Protein AF-A0A7S1EQD8-F1 (afdb_monomer)

Nearest PDB structures (foldseek):
  3hzj-assembly1_A  TM=8.493E-01  e=3.687E-03  Homo sapiens
  4nc6-assembly1_A  TM=6.927E-01  e=1.460E-03  Homo sapiens
  4p17-assembly2_B  TM=6.026E-01  e=6.230E-02  Chlamydomonas reinhardtii
  4p17-assembly1_A  TM=5.600E-01  e=1.498E-01  Chlamydomonas reinhardtii

Solvent-accessible surface area (backbone atoms only — not comparable to full-atom values): 10638 Å² total; per-residue (Å²): 134,82,79,83,79,51,71,69,60,34,54,51,51,43,50,56,52,50,56,47,50,53,52,40,73,78,42,54,82,71,53,34,51,54,46,49,51,51,51,52,50,43,43,76,75,70,49,74,40,90,64,28,71,52,53,61,91,70,96,49,96,68,53,89,77,54,59,94,82,40,75,73,50,58,24,6,55,51,30,51,51,48,36,57,76,72,66,59,70,95,69,71,65,68,57,52,59,54,34,44,71,64,46,78,33,76,42,36,68,60,46,47,64,38,38,43,82,54,64,75,86,40,66,71,54,54,77,64,40,51,54,65,57,53,43,42,40,55,22,23,52,22,46,78,69,69,46,47,83,71,65,62,60,93,64,50,49,70,65,39,47,63,35,34,61,25,25,42,67,68,56,17,36,54,48,39,51,48,38,38,73,74,75,56,119

Radius of gyration: 17.65 Å; Cα contacts (8 Å, |Δi|>4): 187; chains: 1; bounding box: 44×40×40 Å

Structure (mmCIF, N/CA/C/O backbone):
data_AF-A0A7S1EQD8-F1
#
_entry.id   AF-A0A7S1EQD8-F1
#
loop_
_atom_site.group_PDB
_atom_site.id
_atom_site.type_symbol
_atom_site.label_at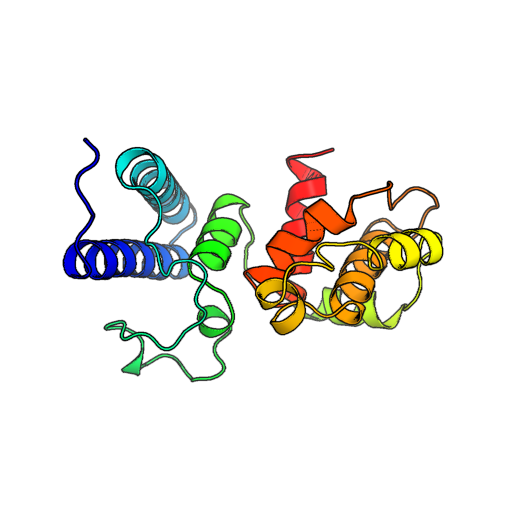om_id
_atom_site.label_alt_id
_atom_site.label_comp_id
_atom_site.label_asym_id
_atom_site.label_entity_id
_atom_site.label_seq_id
_atom_site.pdbx_PDB_ins_code
_atom_site.Cartn_x
_atom_site.Cartn_y
_atom_site.Cartn_z
_atom_site.occupancy
_atom_site.B_iso_or_equiv
_atom_site.auth_seq_id
_atom_site.auth_comp_id
_atom_site.auth_asym_id
_atom_site.auth_atom_id
_atom_site.pdbx_PDB_model_num
ATOM 1 N N . MET A 1 1 ? -14.676 -22.159 21.308 1.00 38.94 1 MET A N 1
ATOM 2 C CA . MET A 1 1 ? -15.947 -21.733 20.692 1.00 38.94 1 MET A CA 1
ATOM 3 C C . MET A 1 1 ? -15.847 -20.233 20.520 1.00 38.94 1 MET A C 1
ATOM 5 O O . MET A 1 1 ? -16.062 -19.511 21.482 1.00 38.94 1 MET A O 1
ATOM 9 N N . GLU A 1 2 ? -15.381 -19.779 19.358 1.00 47.69 2 GLU A N 1
ATOM 10 C CA . GLU A 1 2 ? -15.372 -18.346 19.054 1.00 47.69 2 GLU A CA 1
ATOM 11 C C . GLU A 1 2 ? -16.820 -17.884 18.883 1.00 47.69 2 GLU A C 1
ATOM 13 O O . GLU A 1 2 ? -17.616 -18.560 18.227 1.00 47.69 2 GLU A O 1
ATOM 18 N N . ALA A 1 3 ? -17.181 -16.773 19.522 1.00 57.81 3 ALA A N 1
ATOM 19 C CA . ALA A 1 3 ? -18.491 -16.175 19.327 1.00 57.81 3 ALA A CA 1
ATOM 20 C C . ALA A 1 3 ? -18.553 -15.601 17.907 1.00 57.81 3 ALA A C 1
ATOM 22 O O . ALA A 1 3 ? -17.707 -14.787 17.531 1.00 57.81 3 ALA A O 1
ATOM 23 N N . VAL A 1 4 ? -19.545 -16.024 17.121 1.00 70.19 4 VAL A N 1
ATOM 24 C CA . VAL A 1 4 ? -19.791 -15.442 15.798 1.00 70.19 4 VAL A CA 1
ATOM 25 C C . VAL A 1 4 ? -20.179 -13.979 16.002 1.00 70.19 4 VAL A C 1
ATOM 27 O O . VAL A 1 4 ? -21.185 -13.678 16.641 1.00 70.19 4 VAL A O 1
ATOM 30 N N . ARG A 1 5 ? -19.333 -13.082 15.496 1.00 75.12 5 ARG A N 1
ATOM 31 C CA . ARG A 1 5 ? -19.489 -11.626 15.570 1.00 75.12 5 ARG A CA 1
ATOM 32 C C . ARG A 1 5 ? -20.773 -11.210 14.848 1.00 75.12 5 ARG A C 1
ATOM 34 O O . ARG A 1 5 ? -20.999 -11.681 13.736 1.00 75.12 5 ARG A O 1
ATOM 41 N N . SER A 1 6 ? -21.605 -10.360 15.453 1.00 84.12 6 SER A N 1
ATOM 42 C CA . SER A 1 6 ? -22.830 -9.904 14.786 1.00 84.12 6 SER A CA 1
ATOM 43 C C . SER A 1 6 ? -22.530 -8.817 13.749 1.00 84.12 6 SER A C 1
ATOM 45 O O . SER A 1 6 ? -21.575 -8.051 13.904 1.00 84.12 6 SER A O 1
ATOM 47 N N . ASP A 1 7 ? -23.377 -8.695 12.723 1.00 80.25 7 ASP A N 1
ATOM 48 C CA . ASP A 1 7 ? -23.269 -7.617 11.727 1.00 80.25 7 ASP A CA 1
ATOM 49 C C . ASP A 1 7 ? -23.315 -6.225 12.386 1.00 80.25 7 ASP A C 1
ATOM 51 O O . ASP A 1 7 ? -22.619 -5.304 11.961 1.00 80.25 7 ASP A O 1
ATOM 55 N N . SER A 1 8 ? -24.078 -6.086 13.478 1.00 82.94 8 SER A N 1
ATOM 56 C CA . SER A 1 8 ? -24.162 -4.854 14.272 1.00 82.94 8 SER A CA 1
ATOM 57 C C . SER A 1 8 ? -22.823 -4.498 14.934 1.00 82.94 8 SER A C 1
ATOM 59 O O . SER A 1 8 ? -22.416 -3.337 14.909 1.00 82.94 8 SER A O 1
ATOM 61 N N . ASP A 1 9 ? -22.101 -5.485 15.479 1.00 87.50 9 ASP A N 1
ATOM 62 C CA . ASP A 1 9 ? -20.768 -5.281 16.070 1.00 87.50 9 ASP A CA 1
ATOM 63 C C . ASP A 1 9 ? -19.706 -4.939 15.010 1.00 87.50 9 ASP A C 1
ATOM 65 O O . ASP A 1 9 ? -18.700 -4.280 15.303 1.00 87.50 9 ASP A O 1
ATOM 69 N N .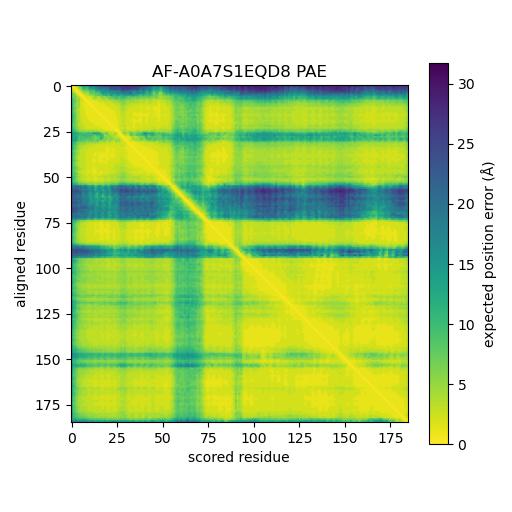 ASP A 1 10 ? -19.901 -5.409 13.774 1.00 87.19 10 ASP A N 1
ATOM 70 C CA . ASP A 1 10 ? -19.009 -5.137 12.647 1.00 87.19 10 ASP A CA 1
ATOM 71 C C . ASP A 1 10 ? -19.200 -3.735 12.073 1.00 87.19 10 ASP A C 1
ATOM 73 O O . ASP A 1 10 ? -18.218 -3.012 11.886 1.00 87.19 10 ASP A O 1
ATOM 77 N N . ILE A 1 11 ? -20.455 -3.313 11.906 1.00 85.81 11 ILE A N 1
ATOM 78 C CA . ILE A 1 11 ? -20.822 -1.935 11.558 1.00 85.81 11 ILE A CA 1
ATOM 79 C C . ILE A 1 11 ? -20.298 -0.962 12.622 1.00 85.81 11 ILE A C 1
ATOM 81 O O . ILE A 1 11 ? -19.641 0.021 12.274 1.00 85.81 11 ILE A O 1
ATOM 85 N N . GLN A 1 12 ? -20.498 -1.261 13.911 1.00 89.56 12 GLN A N 1
ATOM 86 C CA . GLN A 1 12 ? -20.027 -0.401 14.998 1.00 89.56 12 GLN A CA 1
ATOM 87 C C . GLN A 1 12 ? -18.493 -0.300 15.040 1.00 89.56 12 GLN A C 1
ATOM 89 O O . GLN A 1 12 ? -17.958 0.805 15.112 1.00 89.56 12 GLN A O 1
ATOM 94 N N . LEU A 1 13 ? -17.763 -1.423 14.918 1.00 92.69 13 LEU A N 1
ATOM 95 C CA . LEU A 1 13 ? -16.294 -1.385 14.849 1.00 92.69 13 LEU A CA 1
ATOM 96 C C . LEU A 1 13 ? -15.810 -0.570 13.638 1.00 92.69 13 LEU A C 1
ATOM 98 O O . LEU A 1 13 ? -14.815 0.150 13.734 1.00 92.69 13 LEU A O 1
ATOM 102 N N . ARG A 1 14 ? -16.488 -0.686 12.491 1.00 90.69 14 ARG A N 1
ATOM 103 C CA . ARG A 1 14 ? -16.149 0.084 11.292 1.00 90.69 14 ARG A CA 1
ATOM 104 C C . ARG A 1 14 ? -16.294 1.587 11.529 1.00 90.69 14 ARG A C 1
ATOM 106 O O . ARG A 1 14 ? -15.375 2.324 11.177 1.00 90.69 14 ARG A O 1
ATOM 113 N N . LEU A 1 15 ? -17.391 2.018 12.153 1.00 88.19 15 LEU A N 1
ATOM 114 C CA . LEU A 1 15 ? -17.629 3.423 12.491 1.00 88.19 15 LEU A CA 1
ATOM 115 C C . LEU A 1 15 ? -16.563 3.962 13.461 1.00 88.19 15 LEU A C 1
ATOM 117 O O . LEU A 1 15 ? -16.037 5.049 13.244 1.00 88.19 15 LEU A O 1
ATOM 121 N N . GLU A 1 16 ? -16.164 3.182 14.470 1.00 92.62 16 GLU A N 1
ATOM 122 C CA . GLU A 1 16 ? -15.069 3.556 15.381 1.00 92.62 16 GLU A CA 1
ATOM 123 C C . GLU A 1 16 ? -13.743 3.807 14.640 1.00 92.62 16 GLU A C 1
ATOM 125 O O . GLU A 1 16 ? -13.061 4.798 14.911 1.00 92.62 16 GLU A O 1
ATOM 130 N N . TYR A 1 17 ? -13.383 2.953 13.673 1.00 93.06 17 TYR A N 1
ATOM 131 C CA . TYR A 1 17 ? -12.201 3.190 12.840 1.00 93.06 17 TYR A CA 1
ATOM 132 C C . TYR A 1 17 ? -12.345 4.427 11.950 1.00 93.06 17 TYR A C 1
ATOM 134 O O . TYR A 1 17 ? -11.382 5.180 11.832 1.00 93.06 17 TYR A O 1
ATOM 142 N N . GLU A 1 18 ? -13.503 4.651 11.323 1.00 88.56 18 GLU A N 1
ATOM 143 C CA . GLU A 1 18 ? -13.716 5.827 10.467 1.00 88.56 18 GLU A CA 1
ATOM 144 C C . GLU A 1 18 ? -13.624 7.135 11.257 1.00 88.56 18 GLU A C 1
ATOM 146 O O . GLU A 1 18 ? -12.934 8.051 10.814 1.00 88.56 18 GLU A O 1
ATOM 151 N N . THR A 1 19 ? -14.191 7.191 12.464 1.00 88.88 19 THR A N 1
ATOM 152 C CA . THR A 1 19 ? -14.055 8.334 13.381 1.00 88.88 19 THR A CA 1
ATOM 153 C C . THR A 1 19 ? -12.592 8.587 13.766 1.00 88.88 19 THR A C 1
ATOM 155 O O . THR A 1 19 ? -12.124 9.726 13.714 1.00 88.88 19 THR A O 1
ATOM 158 N N . LEU A 1 20 ? -11.819 7.539 14.086 1.00 92.62 20 LEU A N 1
ATOM 159 C CA . LEU A 1 20 ? -10.379 7.676 14.357 1.00 92.62 20 LEU A CA 1
ATOM 160 C C . LEU A 1 20 ? -9.598 8.157 13.120 1.00 92.62 20 LEU A C 1
ATOM 162 O O . LEU A 1 20 ? -8.708 8.995 13.249 1.00 92.62 20 LEU A O 1
ATOM 166 N N . ILE A 1 21 ? -9.922 7.663 11.922 1.00 89.62 21 ILE A N 1
ATOM 167 C CA . ILE A 1 21 ? -9.279 8.083 10.665 1.00 89.62 21 ILE A CA 1
ATOM 168 C C . ILE A 1 21 ? -9.611 9.546 10.341 1.00 89.62 21 ILE A C 1
ATOM 170 O O . ILE A 1 21 ? -8.709 10.300 9.977 1.00 89.62 21 ILE A O 1
ATOM 174 N N . TYR A 1 22 ? -10.870 9.958 10.504 1.00 85.62 22 TYR A N 1
ATOM 175 C CA . TYR A 1 22 ? -11.308 11.341 10.317 1.00 85.62 22 TYR A CA 1
ATOM 176 C C . TYR A 1 22 ? -10.518 12.285 11.228 1.00 85.62 22 TYR A C 1
ATOM 178 O O . TYR A 1 22 ? -9.819 13.175 10.743 1.00 85.62 22 TYR A O 1
ATOM 186 N N . HIS A 1 23 ? -10.511 12.019 12.539 1.00 86.25 23 HIS A N 1
ATOM 187 C CA . HIS A 1 23 ? -9.746 12.830 13.482 1.00 86.25 23 HIS A CA 1
ATOM 188 C C . HIS A 1 23 ? -8.240 12.808 13.202 1.00 86.25 23 HIS A C 1
ATOM 190 O O . HIS A 1 23 ? -7.602 13.843 13.362 1.00 86.25 23 HIS A O 1
ATOM 196 N N . HIS A 1 24 ? -7.654 11.687 12.758 1.00 89.44 24 HIS A N 1
ATOM 197 C CA . HIS A 1 24 ? -6.231 11.630 12.393 1.00 89.44 24 HIS A CA 1
ATOM 198 C C . HIS A 1 24 ? -5.880 12.611 11.264 1.00 89.44 24 HIS A C 1
ATOM 200 O O . HIS A 1 24 ? -4.798 13.195 11.288 1.00 89.44 24 HIS A O 1
ATOM 206 N N . ASN A 1 25 ? -6.766 12.783 10.281 1.00 83.31 25 ASN A N 1
ATOM 207 C CA . ASN A 1 25 ? -6.507 13.629 9.115 1.00 83.31 25 ASN A CA 1
ATOM 208 C C . ASN A 1 25 ? -6.609 15.131 9.441 1.00 83.31 25 ASN A C 1
ATOM 210 O O . ASN A 1 25 ? -5.822 15.910 8.912 1.00 83.31 25 ASN A O 1
ATOM 214 N N . GLU A 1 26 ? -7.495 15.511 10.365 1.00 81.94 26 GLU A N 1
ATOM 215 C CA . GLU A 1 26 ? -7.670 16.900 10.834 1.00 81.94 26 GLU A CA 1
ATOM 216 C C . GLU A 1 26 ? -6.726 17.290 11.998 1.00 81.94 26 GLU A C 1
ATOM 218 O O . GLU A 1 26 ? -6.743 18.423 12.479 1.00 81.94 26 GLU A O 1
ATOM 223 N N . SER A 1 27 ? -5.915 16.352 12.500 1.00 82.19 27 SER A N 1
ATOM 224 C CA . SER A 1 27 ? -5.144 16.501 13.745 1.00 82.19 27 SER A CA 1
ATOM 225 C C . SER A 1 27 ? -3.794 17.206 13.610 1.00 82.19 27 SER A C 1
ATOM 227 O O . SER A 1 27 ? -3.110 17.139 12.587 1.00 82.19 27 SER A O 1
ATOM 229 N N . SER A 1 28 ? -3.321 17.770 14.729 1.00 80.38 28 SER A N 1
ATOM 230 C CA . SER A 1 28 ? -1.910 18.136 14.878 1.00 80.38 28 SER A CA 1
ATOM 231 C C . SER A 1 28 ? -1.004 16.890 14.917 1.00 80.38 28 SER A C 1
ATOM 233 O O . SER A 1 28 ? -1.448 15.771 15.182 1.00 80.38 28 SER A O 1
ATOM 235 N N . ILE A 1 29 ? 0.308 17.076 14.725 1.00 76.50 29 ILE A N 1
ATOM 236 C CA . ILE A 1 29 ? 1.299 15.979 14.760 1.00 76.50 29 ILE A CA 1
ATOM 237 C C . ILE A 1 29 ? 1.306 15.241 16.116 1.00 76.50 29 ILE A C 1
ATOM 239 O O . ILE A 1 29 ? 1.580 14.038 16.162 1.00 76.50 29 ILE A O 1
ATOM 243 N N . SER A 1 30 ? 1.012 15.937 17.219 1.00 77.06 30 SER A N 1
ATOM 244 C CA . SER A 1 30 ? 0.940 15.323 18.552 1.00 77.06 30 SER A CA 1
ATOM 245 C C . SER A 1 30 ? -0.264 14.382 18.647 1.00 77.06 30 SER A C 1
ATOM 247 O O . SER A 1 30 ? -0.123 13.202 18.977 1.00 77.06 30 SER A O 1
ATOM 249 N N . ASP A 1 31 ? -1.436 14.878 18.256 1.00 83.88 31 ASP A N 1
ATOM 250 C CA . ASP A 1 31 ? -2.707 14.160 18.370 1.00 83.88 31 ASP A CA 1
ATOM 251 C C . ASP A 1 31 ? -2.760 12.968 17.400 1.00 83.88 31 ASP A C 1
ATOM 253 O O . ASP A 1 31 ? -3.175 11.869 17.774 1.00 83.88 31 ASP A O 1
ATOM 257 N N . ALA A 1 32 ? -2.188 13.118 16.200 1.00 87.50 32 ALA A N 1
ATOM 258 C CA . ALA A 1 32 ? -2.037 12.044 15.217 1.00 87.50 32 ALA A CA 1
ATOM 259 C C . ALA A 1 32 ? -1.181 10.855 15.714 1.00 87.50 32 ALA A C 1
ATOM 261 O O . ALA A 1 32 ? -1.349 9.727 15.237 1.00 87.50 32 ALA A O 1
ATOM 262 N N . ASN A 1 33 ? -0.268 11.059 16.677 1.00 90.88 33 ASN A N 1
ATOM 263 C CA . ASN A 1 33 ? 0.434 9.947 17.330 1.00 90.88 33 ASN A CA 1
ATOM 264 C C . ASN A 1 33 ? -0.453 9.244 18.365 1.00 90.88 33 ASN A C 1
ATOM 266 O O . ASN A 1 33 ? -0.467 8.017 18.388 1.00 90.88 33 ASN A O 1
ATOM 270 N N . SER A 1 34 ? -1.232 9.985 19.157 1.00 93.12 34 SER A N 1
ATOM 271 C CA . SER A 1 34 ? -2.194 9.400 20.105 1.00 93.12 34 SER A CA 1
ATOM 272 C C . SER A 1 34 ? -3.233 8.532 19.380 1.00 93.12 34 SER A C 1
ATOM 274 O O . SER A 1 34 ? -3.385 7.347 19.672 1.00 93.12 34 SER A O 1
ATOM 276 N N . ILE A 1 35 ? -3.853 9.075 18.325 1.00 93.75 35 ILE A N 1
ATOM 277 C CA . ILE A 1 35 ? -4.868 8.382 17.515 1.00 93.75 35 ILE A CA 1
ATOM 278 C C . ILE A 1 35 ? -4.308 7.108 16.859 1.00 93.75 35 ILE A C 1
ATOM 280 O O . ILE A 1 35 ? -4.986 6.084 16.783 1.00 93.75 35 ILE A O 1
ATOM 284 N N . ARG A 1 36 ? -3.041 7.127 16.433 1.00 94.69 36 ARG A N 1
ATOM 285 C CA . ARG A 1 36 ? -2.329 5.949 15.913 1.00 94.69 36 ARG A CA 1
ATOM 286 C C . ARG A 1 36 ? -2.168 4.843 16.958 1.00 94.69 36 ARG A C 1
ATOM 288 O O . ARG A 1 36 ? -2.312 3.673 16.602 1.00 94.69 36 ARG A O 1
ATOM 295 N N . GLU A 1 37 ? -1.863 5.177 18.211 1.00 95.94 37 GLU A N 1
ATOM 296 C CA . GLU A 1 37 ? -1.803 4.177 19.284 1.00 95.94 37 GLU A CA 1
ATOM 297 C C . GLU A 1 37 ? -3.203 3.651 19.643 1.00 95.94 37 GLU A C 1
ATOM 299 O O . GLU A 1 37 ? -3.355 2.447 19.859 1.00 95.94 37 GLU A O 1
ATOM 304 N N . SER A 1 38 ? -4.248 4.485 19.572 1.00 96.81 38 SER A N 1
ATOM 305 C CA . SER A 1 38 ? -5.646 4.030 19.665 1.00 96.81 38 SER A CA 1
ATOM 306 C C . SER A 1 38 ? -6.007 3.041 18.550 1.00 96.81 38 SER A C 1
ATOM 308 O O . SER A 1 38 ? -6.537 1.971 18.836 1.00 96.81 38 SER A O 1
ATOM 310 N N . ILE A 1 39 ? -5.642 3.327 17.293 1.00 96.94 39 ILE A N 1
ATOM 311 C CA . ILE A 1 39 ? -5.845 2.417 16.149 1.00 96.94 39 ILE A CA 1
ATOM 312 C C . ILE A 1 39 ? -5.112 1.084 16.364 1.00 96.94 39 ILE A C 1
ATOM 314 O O . ILE A 1 39 ? -5.708 0.026 16.177 1.00 96.94 39 ILE A O 1
ATOM 318 N N . LYS A 1 40 ? -3.844 1.100 16.797 1.00 97.25 40 LYS A N 1
ATOM 319 C CA . LYS A 1 40 ? -3.097 -0.132 17.123 1.00 97.25 40 LYS A CA 1
ATOM 320 C C . LYS A 1 40 ? -3.774 -0.938 18.233 1.00 97.25 40 LYS A C 1
ATOM 322 O O . LYS A 1 40 ? -3.887 -2.155 18.115 1.00 97.25 40 LYS A O 1
ATOM 327 N N . THR A 1 41 ? -4.225 -0.262 19.288 1.00 97.62 41 THR A N 1
ATOM 328 C CA . THR A 1 41 ? -4.915 -0.886 20.424 1.00 97.62 41 THR A CA 1
ATOM 329 C C . THR A 1 41 ? -6.225 -1.526 19.973 1.00 97.62 41 THR A C 1
ATOM 331 O O . THR A 1 41 ? -6.508 -2.666 20.338 1.00 97.62 41 THR A O 1
ATOM 334 N N . LEU A 1 42 ? -6.989 -0.847 19.113 1.00 97.06 42 LEU A N 1
ATOM 335 C CA . LEU A 1 42 ? -8.237 -1.360 18.551 1.00 97.06 42 LEU A CA 1
ATOM 336 C C . LEU A 1 42 ? -7.999 -2.597 17.665 1.00 97.06 42 LEU A C 1
ATOM 338 O O . LEU A 1 42 ? -8.699 -3.597 17.818 1.00 97.06 42 LEU A O 1
ATOM 342 N N . ILE A 1 43 ? -6.949 -2.592 16.831 1.00 96.94 43 ILE A N 1
ATOM 343 C CA . ILE A 1 43 ? -6.542 -3.765 16.033 1.00 96.94 43 ILE A CA 1
ATOM 344 C C . ILE A 1 43 ? -6.171 -4.939 16.947 1.00 96.94 43 ILE A C 1
ATOM 346 O O . ILE A 1 43 ? -6.625 -6.058 16.716 1.00 96.94 43 ILE A O 1
ATOM 350 N N . ALA A 1 44 ? -5.369 -4.696 17.987 1.00 96.56 44 ALA A N 1
ATOM 351 C CA . ALA A 1 44 ? -4.887 -5.740 18.889 1.00 96.56 44 ALA A CA 1
ATOM 352 C C . ALA A 1 44 ? -5.992 -6.346 19.776 1.00 96.56 44 ALA A C 1
ATOM 354 O O . ALA A 1 44 ? -5.897 -7.510 20.151 1.00 96.56 44 ALA A O 1
ATOM 355 N N . THR A 1 45 ? -7.027 -5.570 20.114 1.00 95.69 45 THR A N 1
ATOM 356 C CA . THR A 1 45 ? -8.103 -5.989 21.034 1.00 95.69 45 THR A CA 1
ATOM 357 C C . THR A 1 45 ? -9.370 -6.475 20.332 1.00 95.69 45 THR A C 1
ATOM 359 O O . THR A 1 45 ? -10.060 -7.340 20.868 1.00 95.69 45 THR A O 1
ATOM 362 N N . ARG A 1 46 ? -9.706 -5.932 19.153 1.00 95.19 46 ARG A N 1
ATOM 363 C CA . ARG A 1 46 ? -10.975 -6.202 18.444 1.00 95.19 46 ARG A CA 1
ATOM 364 C C . ARG A 1 46 ? -10.810 -6.588 16.974 1.00 95.19 46 ARG A C 1
ATOM 366 O O . ARG A 1 46 ? -11.813 -6.903 16.332 1.00 95.19 46 ARG A O 1
ATOM 373 N N . GLY A 1 47 ? -9.584 -6.594 16.450 1.00 95.00 47 GLY A N 1
ATOM 374 C CA . GLY A 1 47 ? -9.299 -6.895 15.050 1.00 95.00 47 GLY A CA 1
ATOM 375 C C . GLY A 1 47 ? -9.766 -5.796 14.092 1.00 95.00 47 GLY A C 1
ATOM 376 O O . GLY A 1 47 ? -9.980 -4.644 14.471 1.00 95.00 47 GLY A O 1
ATOM 377 N N . LEU A 1 48 ? -9.909 -6.162 12.820 1.00 93.81 48 LEU A N 1
ATOM 378 C CA . LEU A 1 48 ? -10.516 -5.327 11.780 1.00 93.81 48 LEU A CA 1
ATOM 379 C C . LEU A 1 48 ? -11.919 -5.861 11.459 1.00 93.81 48 LEU A C 1
ATOM 381 O O . LEU A 1 48 ? -12.113 -7.074 11.555 1.00 93.81 48 LEU A O 1
ATOM 385 N N . PRO A 1 49 ? -12.868 -5.003 11.043 1.00 92.44 49 PRO A N 1
ATOM 386 C CA . PRO A 1 49 ? -14.186 -5.469 10.632 1.00 92.44 49 PRO A CA 1
ATOM 387 C C . PRO A 1 49 ? -14.094 -6.357 9.381 1.00 92.44 49 PRO A C 1
ATOM 389 O O . PRO A 1 49 ? -13.171 -6.220 8.568 1.00 92.44 49 PRO A O 1
ATOM 392 N N . LEU A 1 50 ? -15.050 -7.268 9.210 1.00 89.50 50 LEU A N 1
ATOM 393 C CA . LEU A 1 50 ? -15.089 -8.236 8.104 1.00 89.50 50 LEU A CA 1
ATOM 394 C C . LEU A 1 50 ? -15.095 -7.534 6.738 1.00 89.50 50 LEU A C 1
ATOM 396 O O . LEU A 1 50 ? -14.418 -7.953 5.798 1.00 89.50 50 LEU A O 1
ATOM 400 N N . ASN A 1 51 ? -15.790 -6.401 6.653 1.00 87.19 51 ASN A N 1
ATOM 401 C CA . ASN A 1 51 ? -15.869 -5.557 5.462 1.00 87.19 51 ASN A CA 1
ATOM 402 C C . ASN A 1 51 ? -14.647 -4.630 5.240 1.00 87.19 51 ASN A C 1
ATOM 404 O O . ASN A 1 51 ? -14.672 -3.821 4.313 1.00 87.19 51 ASN A O 1
ATOM 408 N N . ALA A 1 52 ? -13.559 -4.734 6.020 1.00 90.12 52 ALA A N 1
ATOM 409 C CA . ALA A 1 52 ? -12.429 -3.791 5.961 1.00 90.12 52 ALA A CA 1
ATOM 410 C C . ALA A 1 52 ? -11.702 -3.710 4.601 1.00 90.12 52 ALA A C 1
ATOM 412 O O . ALA A 1 52 ? -10.969 -2.748 4.361 1.00 90.12 52 ALA A O 1
ATOM 413 N N . ASN A 1 53 ? -11.879 -4.705 3.724 1.00 89.75 53 ASN A N 1
ATOM 414 C CA . ASN A 1 53 ? -11.341 -4.713 2.356 1.00 89.75 53 ASN A CA 1
ATOM 415 C C . ASN A 1 53 ? -12.251 -3.993 1.345 1.00 89.75 53 ASN A C 1
ATOM 417 O O . ASN A 1 53 ? -11.805 -3.668 0.244 1.00 89.75 53 ASN A O 1
ATOM 421 N N . ILE A 1 54 ? -13.520 -3.755 1.684 1.00 83.81 54 ILE A N 1
ATOM 422 C CA . ILE A 1 54 ? -14.481 -3.159 0.760 1.00 83.81 54 ILE A CA 1
ATOM 423 C C . ILE A 1 54 ? -14.188 -1.659 0.639 1.00 83.81 54 ILE A C 1
ATOM 425 O O . ILE A 1 54 ? -14.030 -0.947 1.634 1.00 83.81 54 ILE A O 1
ATOM 429 N N . ARG A 1 55 ? -14.078 -1.190 -0.607 1.00 78.00 55 ARG A N 1
ATOM 430 C CA . ARG A 1 55 ? -14.044 0.236 -0.945 1.00 78.00 55 ARG A CA 1
ATOM 431 C C . ARG A 1 55 ? -15.484 0.753 -0.952 1.00 78.00 55 ARG A C 1
ATOM 433 O O . ARG A 1 55 ? -16.398 0.020 -1.319 1.00 78.00 55 ARG A O 1
ATOM 440 N N . LEU A 1 56 ? -15.664 1.981 -0.489 1.00 67.31 56 LEU A N 1
ATOM 441 C CA . LEU A 1 56 ? -16.957 2.620 -0.230 1.00 67.31 56 LEU A CA 1
ATOM 442 C C . LEU A 1 56 ? -17.844 2.679 -1.500 1.00 67.31 56 LEU A C 1
ATOM 444 O O . LEU A 1 56 ? -17.292 2.675 -2.601 1.00 67.31 56 LEU A O 1
ATOM 448 N N . PRO A 1 57 ? -19.194 2.672 -1.380 1.00 51.34 57 PRO A N 1
ATOM 449 C CA . PRO A 1 57 ? -19.973 3.366 -0.351 1.00 51.34 57 PRO A CA 1
ATOM 450 C C . PRO A 1 57 ? -20.762 2.445 0.595 1.00 51.34 57 PRO A C 1
ATOM 452 O O . PRO A 1 57 ? -21.803 1.898 0.242 1.00 51.34 57 PRO A O 1
ATOM 455 N N . PHE A 1 58 ? -20.314 2.365 1.848 1.00 48.28 58 PHE A N 1
ATOM 456 C CA . PHE A 1 58 ? -21.169 2.022 2.989 1.00 48.28 58 PHE A CA 1
ATOM 457 C C . PHE A 1 58 ? -21.554 3.309 3.731 1.00 48.28 58 PHE A C 1
ATOM 459 O O . PHE A 1 58 ? -20.800 4.284 3.659 1.00 48.28 58 PHE A O 1
ATOM 466 N N . PRO A 1 59 ? -22.701 3.359 4.432 1.00 46.75 59 PRO A N 1
ATOM 467 C CA . PRO A 1 59 ? -23.082 4.544 5.184 1.00 46.75 59 PRO A CA 1
ATOM 468 C C . PRO A 1 59 ? -22.048 4.823 6.2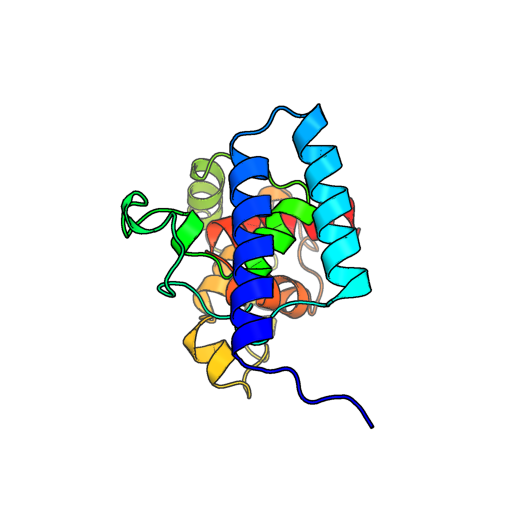81 1.00 46.75 59 PRO A C 1
ATOM 470 O O . PRO A 1 59 ? -21.738 3.964 7.102 1.00 46.75 59 PRO A O 1
ATOM 473 N N . SER A 1 60 ? -21.525 6.042 6.253 1.00 55.06 60 SER A N 1
ATOM 474 C CA . SER A 1 60 ? -20.797 6.683 7.342 1.00 55.06 60 SER A CA 1
ATOM 475 C C . SER A 1 60 ? -21.530 7.988 7.590 1.00 55.06 60 SER A C 1
ATOM 477 O O . SER A 1 60 ? -21.988 8.611 6.626 1.00 55.06 60 SER A O 1
ATOM 479 N N . GLU A 1 61 ? -21.644 8.412 8.842 1.00 55.66 61 GLU A N 1
ATOM 480 C CA . GLU A 1 61 ? -22.335 9.659 9.203 1.00 55.66 61 GLU A CA 1
ATOM 481 C C . GLU A 1 61 ? -21.682 10.887 8.536 1.00 55.66 61 GLU A C 1
ATOM 483 O O . GLU A 1 61 ? -22.339 11.895 8.304 1.00 55.66 61 GLU A O 1
ATOM 488 N N . PHE A 1 62 ? -20.417 10.753 8.122 1.00 56.22 62 PHE A N 1
ATOM 489 C CA . PHE A 1 62 ? -19.626 11.767 7.425 1.00 56.22 62 PHE A CA 1
ATOM 490 C C . PHE A 1 62 ? -19.711 11.698 5.882 1.00 56.22 62 PHE A C 1
ATOM 492 O O . PHE A 1 62 ? -19.173 12.567 5.197 1.00 56.22 62 PHE A O 1
ATOM 499 N N . HIS A 1 63 ? -20.369 10.692 5.281 1.00 54.53 63 HIS A N 1
ATOM 500 C CA . HIS A 1 63 ? -20.408 10.552 3.811 1.00 54.53 63 HIS A CA 1
ATOM 501 C C . HIS A 1 63 ? -21.306 11.559 3.091 1.00 54.53 63 HIS A C 1
ATOM 503 O O . HIS A 1 63 ? -21.117 11.763 1.894 1.00 54.53 63 HIS A O 1
ATOM 509 N N . SER A 1 64 ? -22.238 12.216 3.781 1.00 51.19 64 SER A N 1
ATOM 510 C CA . SER A 1 64 ? -23.077 13.275 3.200 1.00 51.19 64 SER A CA 1
ATOM 511 C C . SER A 1 64 ? -22.283 14.501 2.734 1.00 51.19 64 SER A C 1
ATOM 513 O O . SER A 1 64 ? -22.777 15.250 1.894 1.00 51.19 64 SER A O 1
ATOM 515 N N . GLU A 1 65 ? -21.062 14.699 3.242 1.00 52.84 65 GLU A N 1
ATOM 516 C CA . GLU A 1 65 ? -20.212 15.861 2.938 1.00 52.84 65 GLU A CA 1
ATOM 517 C C . GLU A 1 65 ? -19.014 15.522 2.031 1.00 52.84 65 GLU A C 1
ATOM 519 O O . GLU A 1 65 ? -18.398 16.409 1.434 1.00 52.84 65 GLU A O 1
ATOM 524 N N . ILE A 1 66 ? -18.681 14.236 1.877 1.00 54.44 66 ILE A N 1
ATOM 525 C CA . ILE A 1 66 ? -17.512 13.794 1.110 1.00 54.44 66 ILE A CA 1
ATOM 526 C C . ILE A 1 66 ? -17.878 13.668 -0.375 1.00 54.44 66 ILE A C 1
ATOM 528 O O . ILE A 1 66 ? -18.695 12.837 -0.768 1.00 54.44 66 ILE A O 1
ATOM 532 N N . GLN A 1 67 ? -17.219 14.459 -1.229 1.00 53.09 67 GLN A N 1
ATOM 533 C CA . GLN A 1 67 ? -17.399 14.370 -2.683 1.00 53.09 67 GLN A CA 1
ATOM 534 C C . GLN A 1 67 ? -17.126 12.940 -3.192 1.00 53.09 67 GLN A C 1
ATOM 536 O O . GLN A 1 67 ? -16.128 12.341 -2.783 1.00 53.09 67 GLN A O 1
ATOM 541 N N . PRO A 1 68 ? -17.910 12.410 -4.155 1.00 49.81 68 PRO A N 1
ATOM 542 C CA . PRO A 1 68 ? -17.811 11.015 -4.611 1.00 49.81 68 PRO A CA 1
ATOM 543 C C . PRO A 1 68 ? -16.453 10.631 -5.231 1.00 49.81 68 PRO A C 1
ATOM 545 O O . PRO A 1 68 ? -16.142 9.450 -5.348 1.00 49.81 68 PRO A O 1
ATOM 548 N N . ASN A 1 69 ? -15.622 11.617 -5.588 1.00 52.25 69 ASN A N 1
ATOM 549 C CA . ASN A 1 69 ? -14.263 11.426 -6.103 1.00 52.25 69 ASN A CA 1
ATOM 550 C C . ASN A 1 69 ? -13.160 11.676 -5.054 1.00 52.25 69 ASN A C 1
ATOM 552 O O . ASN A 1 69 ? -11.987 11.759 -5.418 1.00 52.25 69 ASN A O 1
ATOM 556 N N . SER A 1 70 ? -13.501 11.823 -3.769 1.00 54.34 70 SER A N 1
ATOM 557 C CA . SER A 1 70 ? -12.515 12.053 -2.709 1.00 54.34 70 SER A CA 1
ATOM 558 C C . SER A 1 70 ? -11.498 10.901 -2.627 1.00 54.34 70 SER A C 1
ATOM 560 O O . SER A 1 70 ? -11.906 9.734 -2.618 1.00 54.34 70 SER A O 1
ATOM 562 N N . PRO A 1 71 ? -10.186 11.182 -2.475 1.00 53.91 71 PRO A N 1
ATOM 563 C CA . PRO A 1 71 ? -9.162 10.150 -2.285 1.00 53.91 71 PRO A CA 1
ATOM 564 C C . PRO A 1 71 ? -9.432 9.205 -1.102 1.00 53.91 71 PRO A C 1
ATOM 566 O O . PRO A 1 71 ? -8.979 8.060 -1.117 1.00 53.91 71 PRO A O 1
ATOM 569 N N . THR A 1 72 ? -10.190 9.654 -0.093 1.00 54.03 72 THR A N 1
ATOM 570 C CA . THR A 1 72 ? -10.603 8.829 1.056 1.00 54.03 72 THR A CA 1
ATOM 571 C C . THR A 1 72 ? -11.547 7.691 0.659 1.00 54.03 72 THR A C 1
ATOM 573 O O . THR A 1 72 ? -11.417 6.590 1.187 1.00 54.03 72 THR A O 1
ATOM 576 N N . LEU A 1 73 ? -12.432 7.904 -0.323 1.00 58.91 73 LEU A N 1
ATOM 577 C CA . LEU A 1 73 ? -13.383 6.891 -0.803 1.00 58.91 73 LEU A CA 1
ATOM 578 C C . LEU A 1 73 ? -12.715 5.796 -1.652 1.00 58.91 73 LEU A C 1
ATOM 580 O O . LEU A 1 73 ? -13.234 4.687 -1.770 1.00 58.91 73 LEU A O 1
ATOM 584 N N . GLN A 1 74 ? -11.556 6.094 -2.245 1.00 71.38 74 GLN A N 1
ATOM 585 C CA . GLN A 1 74 ? -10.880 5.208 -3.201 1.00 71.38 74 GLN A CA 1
ATOM 586 C C . GLN A 1 74 ? -9.971 4.150 -2.541 1.00 71.38 74 GLN A C 1
ATOM 588 O O . GLN A 1 74 ? -9.462 3.255 -3.226 1.00 71.38 74 GLN A O 1
ATOM 593 N N . CYS A 1 75 ? -9.787 4.226 -1.218 1.00 85.81 75 CYS A N 1
ATOM 594 C CA . CYS A 1 75 ? -9.066 3.247 -0.404 1.00 85.81 75 CYS A CA 1
ATOM 595 C C . CYS A 1 75 ? -10.034 2.448 0.476 1.00 85.81 75 CYS A C 1
ATOM 597 O O . CYS A 1 75 ? -10.967 3.008 1.051 1.00 85.81 75 CYS A O 1
ATOM 599 N N . SER A 1 76 ? -9.775 1.153 0.658 1.00 91.69 76 SER A N 1
ATOM 600 C CA . SER A 1 76 ? -10.483 0.362 1.669 1.00 91.69 76 SER A CA 1
ATOM 601 C C . SER A 1 76 ? -10.149 0.862 3.080 1.00 91.69 76 SER A C 1
ATOM 603 O O . SER A 1 76 ? -9.135 1.539 3.283 1.00 91.69 76 SER A O 1
ATOM 605 N N . LEU A 1 77 ? -10.951 0.483 4.080 1.00 91.94 77 LEU A N 1
ATOM 606 C CA . LEU A 1 77 ? -10.650 0.795 5.483 1.00 91.94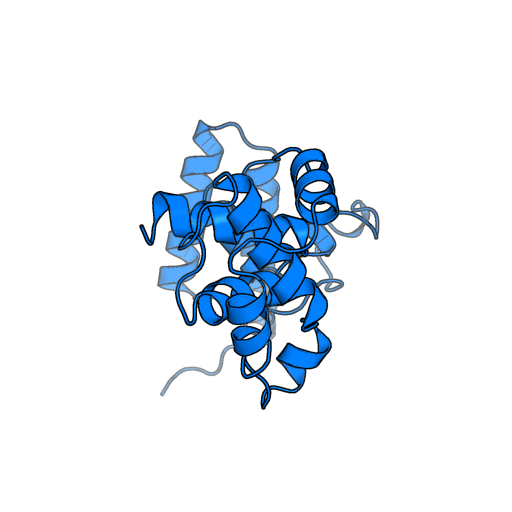 77 LEU A CA 1
ATOM 607 C C . LEU A 1 77 ? -9.256 0.276 5.875 1.00 91.94 77 LEU A C 1
ATOM 609 O O . LEU A 1 77 ? -8.463 0.998 6.480 1.00 91.94 77 LEU A O 1
ATOM 613 N N . ARG A 1 78 ? -8.917 -0.954 5.463 1.00 94.88 78 ARG A N 1
ATOM 614 C CA . ARG A 1 78 ? -7.589 -1.540 5.689 1.00 94.88 78 ARG A CA 1
ATOM 615 C C . ARG A 1 78 ? -6.488 -0.716 5.019 1.00 94.88 78 ARG A C 1
ATOM 617 O O . ARG A 1 78 ? -5.455 -0.487 5.641 1.00 94.88 78 ARG A O 1
ATOM 624 N N . GLY A 1 79 ? -6.712 -0.240 3.793 1.00 93.75 79 GLY A N 1
ATOM 625 C CA . GLY A 1 79 ? -5.779 0.632 3.080 1.00 93.75 79 GLY A CA 1
ATOM 626 C C . GLY A 1 79 ? -5.539 1.957 3.809 1.00 93.75 79 GLY A C 1
ATOM 627 O O . GLY A 1 79 ? -4.390 2.358 3.980 1.00 93.75 79 GLY A O 1
ATOM 628 N N . GLN A 1 80 ? -6.598 2.600 4.308 1.00 92.00 80 GLN A N 1
ATOM 629 C CA . GLN A 1 80 ? -6.501 3.838 5.093 1.00 92.00 80 GLN A CA 1
ATOM 630 C C . GLN A 1 80 ? -5.726 3.619 6.405 1.00 92.00 80 GLN A C 1
ATOM 632 O O . GLN A 1 80 ? -4.787 4.359 6.702 1.00 92.00 80 GLN A O 1
ATOM 637 N N . ILE A 1 81 ? -6.028 2.540 7.134 1.00 94.69 81 ILE A N 1
ATOM 638 C CA . ILE A 1 81 ? -5.299 2.137 8.346 1.00 94.69 81 ILE A CA 1
ATOM 639 C C . ILE A 1 81 ? -3.817 1.871 8.041 1.00 94.69 81 ILE A C 1
ATOM 641 O O . ILE A 1 81 ? -2.945 2.336 8.775 1.00 94.69 81 ILE A O 1
ATOM 645 N N . TRP A 1 82 ? -3.496 1.181 6.942 1.00 95.69 82 TRP A N 1
ATOM 646 C CA . TRP A 1 82 ? -2.109 0.949 6.525 1.00 95.69 82 TRP A CA 1
ATOM 647 C C . TRP A 1 82 ? -1.367 2.253 6.207 1.00 95.69 82 TRP A C 1
ATOM 649 O O . TRP A 1 82 ? -0.229 2.409 6.652 1.00 95.69 82 TRP A O 1
ATOM 659 N N . LYS A 1 83 ? -2.004 3.214 5.519 1.00 92.44 83 LYS A N 1
ATOM 660 C CA . LYS A 1 83 ? -1.422 4.546 5.263 1.00 92.44 83 LYS A CA 1
ATOM 661 C C . LYS A 1 83 ? -1.091 5.277 6.566 1.00 92.44 83 LYS A C 1
ATOM 663 O O . LYS A 1 83 ? 0.026 5.781 6.711 1.00 92.44 83 LYS A O 1
ATOM 668 N N . ILE A 1 84 ? -2.013 5.256 7.536 1.00 93.12 84 ILE A N 1
ATOM 669 C CA . ILE A 1 84 ? -1.775 5.799 8.880 1.00 93.12 84 ILE A CA 1
ATOM 670 C C . ILE A 1 84 ? -0.570 5.104 9.511 1.00 93.12 84 ILE A C 1
ATOM 672 O O . ILE A 1 84 ? 0.404 5.783 9.841 1.00 93.12 84 ILE A O 1
ATOM 676 N N . LEU A 1 85 ? -0.587 3.772 9.648 1.00 94.56 85 LEU A N 1
ATOM 677 C CA . LEU A 1 85 ? 0.458 2.999 10.333 1.00 94.56 85 LEU A CA 1
ATOM 678 C C . LEU A 1 85 ? 1.854 3.199 9.716 1.00 94.56 85 LEU A C 1
ATOM 680 O O . LEU A 1 85 ? 2.804 3.429 10.466 1.00 94.56 85 LEU A O 1
ATOM 684 N N . LEU A 1 86 ? 1.962 3.234 8.383 1.00 93.31 86 LEU A N 1
ATOM 685 C CA . LEU A 1 86 ? 3.205 3.487 7.635 1.00 93.31 86 LEU A CA 1
ATOM 686 C C . LEU A 1 86 ? 3.700 4.949 7.690 1.00 93.31 86 LEU A C 1
ATOM 688 O O . LEU A 1 86 ? 4.781 5.246 7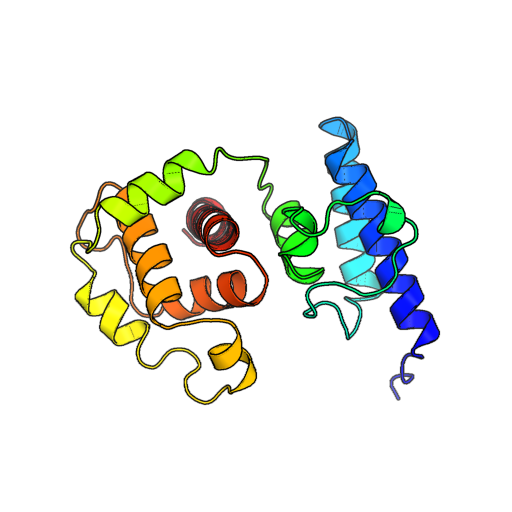.175 1.00 93.31 86 LEU A O 1
ATOM 692 N N . ARG A 1 87 ? 2.947 5.860 8.328 1.00 92.00 87 ARG A N 1
ATOM 693 C CA . ARG A 1 87 ? 3.240 7.307 8.413 1.00 92.00 87 ARG A CA 1
ATOM 694 C C . ARG A 1 87 ? 3.304 7.971 7.033 1.00 92.00 87 ARG A C 1
ATOM 696 O O . ARG A 1 87 ? 4.183 8.791 6.771 1.00 92.00 87 ARG A O 1
ATOM 703 N N . ILE A 1 88 ? 2.375 7.609 6.149 1.00 87.12 88 ILE A N 1
ATOM 704 C CA . ILE A 1 88 ? 2.242 8.215 4.821 1.00 87.12 88 ILE A CA 1
ATOM 705 C C . ILE A 1 88 ? 1.427 9.500 4.967 1.00 87.12 88 ILE A C 1
ATOM 707 O O . ILE A 1 88 ? 0.223 9.449 5.204 1.00 87.12 88 ILE A O 1
ATOM 711 N N . GLY A 1 89 ? 2.095 10.649 4.858 1.00 74.00 89 GLY A N 1
ATOM 712 C CA . GLY A 1 89 ? 1.426 11.949 4.785 1.00 74.00 89 GLY A CA 1
ATOM 713 C C . GLY A 1 89 ? 0.829 12.223 3.400 1.00 74.00 89 GLY A C 1
ATOM 714 O O . GLY A 1 89 ? 0.917 11.399 2.490 1.00 74.00 89 GLY A O 1
ATOM 715 N N . HIS A 1 90 ? 0.269 13.420 3.217 1.00 62.28 90 HIS A N 1
ATOM 716 C CA . HIS A 1 90 ? -0.190 13.913 1.913 1.00 62.28 90 HIS A CA 1
ATOM 717 C C . HIS A 1 90 ? 0.999 14.236 0.988 1.00 62.28 90 HIS A C 1
ATOM 719 O O . HIS A 1 90 ? 1.361 15.393 0.769 1.00 62.28 90 HIS A O 1
ATOM 725 N N . THR A 1 91 ? 1.645 13.198 0.460 1.00 56.53 91 THR A N 1
ATOM 726 C CA . THR A 1 91 ? 2.7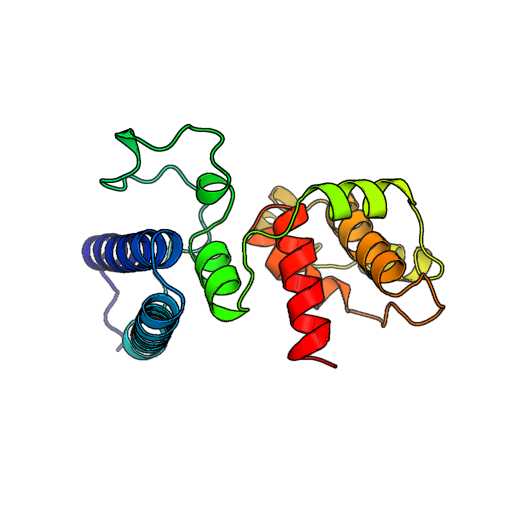63 13.326 -0.480 1.00 56.53 91 THR A CA 1
ATOM 727 C C . THR A 1 91 ? 2.249 13.765 -1.855 1.00 56.53 91 THR A C 1
ATOM 729 O O . THR A 1 91 ? 1.173 13.360 -2.295 1.00 56.53 91 THR A O 1
ATOM 732 N N . LYS A 1 92 ? 3.010 14.609 -2.561 1.00 56.50 92 LYS A N 1
ATOM 733 C CA . LYS A 1 92 ? 2.579 15.196 -3.839 1.00 56.50 92 LYS A CA 1
ATOM 734 C C . LYS A 1 92 ? 2.485 14.137 -4.944 1.00 56.50 92 LYS A C 1
ATOM 736 O O . LYS A 1 92 ? 3.501 13.764 -5.522 1.00 56.50 92 LYS A O 1
ATOM 741 N N . LEU A 1 93 ? 1.253 13.765 -5.302 1.00 61.31 93 LEU A N 1
ATOM 742 C CA . LEU A 1 93 ? 0.870 12.870 -6.409 1.00 61.31 93 LEU A CA 1
ATOM 743 C C . LEU A 1 93 ? 1.654 13.096 -7.722 1.00 61.31 93 LEU A C 1
ATOM 745 O O . LEU A 1 93 ? 1.905 12.154 -8.472 1.00 61.31 93 LEU A O 1
ATOM 749 N N . HIS A 1 94 ? 2.070 14.338 -7.984 1.00 61.09 94 HIS A N 1
ATOM 750 C CA . HIS A 1 94 ? 2.843 14.730 -9.162 1.00 61.09 94 HIS A CA 1
ATOM 751 C C . HIS A 1 94 ? 4.153 13.946 -9.364 1.00 61.09 94 HIS A C 1
ATOM 753 O O . HIS A 1 94 ? 4.542 13.760 -10.515 1.00 61.09 94 HIS A O 1
ATOM 759 N N . SER A 1 95 ? 4.808 13.449 -8.305 1.00 81.38 95 SER A N 1
ATOM 760 C CA . SER A 1 95 ? 6.022 12.630 -8.464 1.00 81.38 95 SER A CA 1
ATOM 761 C C . SER A 1 95 ? 5.726 11.259 -9.080 1.00 81.38 95 SER A C 1
ATOM 763 O O . SER A 1 95 ? 6.490 10.787 -9.919 1.00 81.38 95 SER A O 1
ATOM 765 N N . TYR A 1 96 ? 4.601 10.627 -8.729 1.00 91.62 96 TYR A N 1
ATOM 766 C CA . TYR A 1 96 ? 4.277 9.288 -9.224 1.00 91.62 96 TYR A CA 1
ATOM 767 C C . TYR A 1 96 ? 4.003 9.279 -10.733 1.00 91.62 96 TYR A C 1
ATOM 769 O O . TYR A 1 96 ? 4.556 8.455 -11.457 1.00 91.62 96 TYR A O 1
ATOM 777 N N . ALA A 1 97 ? 3.215 10.237 -11.230 1.00 92.31 97 ALA A N 1
ATOM 778 C CA . ALA A 1 97 ? 2.921 10.348 -12.661 1.00 92.31 97 ALA A CA 1
ATOM 779 C C . ALA A 1 97 ? 4.195 10.561 -13.505 1.00 92.31 97 ALA A C 1
ATOM 781 O O . ALA A 1 97 ? 4.325 9.991 -14.588 1.00 92.31 97 ALA A O 1
ATOM 782 N N . GLN A 1 98 ? 5.163 11.324 -12.981 1.00 94.00 98 GLN A N 1
ATOM 783 C CA . GLN A 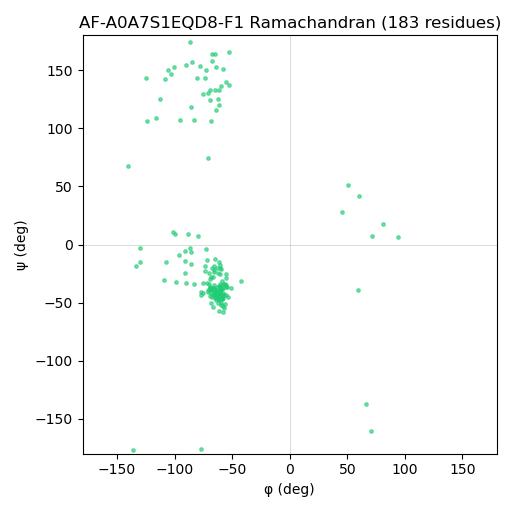1 98 ? 6.475 11.499 -13.608 1.00 94.00 98 GLN A CA 1
ATOM 784 C C . GLN A 1 98 ? 7.261 10.181 -13.647 1.00 94.00 98 GLN A C 1
ATOM 786 O O . GLN A 1 98 ? 7.755 9.810 -14.709 1.00 94.00 98 GLN A O 1
ATOM 791 N N . LEU A 1 99 ? 7.311 9.431 -12.540 1.00 95.25 99 LEU A N 1
ATOM 792 C CA . LEU A 1 99 ? 7.990 8.130 -12.475 1.00 95.25 99 LEU A CA 1
ATOM 793 C C . LEU A 1 99 ? 7.360 7.081 -13.407 1.00 95.25 99 LEU A C 1
ATOM 795 O O . LEU A 1 99 ? 8.081 6.303 -14.025 1.00 95.25 99 LEU A O 1
ATOM 799 N N . VAL A 1 100 ? 6.032 7.084 -13.559 1.00 96.44 100 VAL A N 1
ATOM 800 C CA . VAL A 1 100 ? 5.319 6.223 -14.519 1.00 96.44 100 VAL A CA 1
ATOM 801 C C . VAL A 1 100 ? 5.652 6.596 -15.966 1.00 96.44 100 VAL A C 1
ATOM 803 O O . VAL A 1 100 ? 5.837 5.705 -16.794 1.00 96.44 100 VAL A O 1
ATOM 806 N N . SER A 1 101 ? 5.775 7.891 -16.282 1.00 96.75 101 SER A N 1
ATOM 807 C CA . SER A 1 101 ? 6.087 8.352 -17.645 1.00 96.75 101 SER A CA 1
ATOM 808 C C . SER A 1 101 ? 7.488 7.958 -18.139 1.00 96.75 101 SER A C 1
ATOM 810 O O . SER A 1 101 ? 7.714 7.915 -19.345 1.00 96.75 101 SER A O 1
ATOM 812 N N . LEU A 1 102 ? 8.403 7.594 -17.229 1.00 97.06 102 LEU A N 1
ATOM 813 C CA . LEU A 1 102 ? 9.722 7.040 -17.564 1.00 97.06 102 LEU A CA 1
ATOM 814 C C . LEU A 1 102 ? 9.653 5.598 -18.103 1.00 97.06 102 LEU A C 1
ATOM 816 O O . LEU A 1 102 ? 10.637 5.101 -18.649 1.00 97.06 102 LEU A O 1
ATOM 820 N N . GLY A 1 103 ? 8.511 4.916 -17.967 1.00 97.19 103 GLY A N 1
ATOM 821 C CA . GLY A 1 103 ? 8.286 3.590 -18.539 1.00 97.19 103 GLY A CA 1
ATOM 822 C C . GLY A 1 103 ? 9.157 2.495 -17.915 1.00 97.19 103 GLY A C 1
ATOM 823 O O . GLY A 1 103 ? 9.307 2.415 -16.696 1.00 97.19 103 GLY A O 1
ATOM 824 N N . ALA A 1 104 ? 9.701 1.611 -18.751 1.00 97.94 104 ALA A N 1
ATOM 825 C CA . ALA A 1 104 ? 10.445 0.430 -18.318 1.00 97.94 104 ALA A CA 1
ATOM 826 C C . ALA A 1 104 ? 11.758 0.772 -17.580 1.00 97.94 104 ALA A C 1
ATOM 828 O O . ALA A 1 104 ? 12.569 1.577 -18.040 1.00 97.94 104 ALA A O 1
ATOM 829 N N . SER A 1 105 ? 11.992 0.117 -16.442 1.00 97.62 105 SER A N 1
ATOM 830 C CA . SER A 1 105 ? 13.255 0.154 -15.700 1.00 97.62 105 SER A CA 1
ATOM 831 C C . SER A 1 105 ? 14.252 -0.897 -16.217 1.00 97.62 105 SER A C 1
ATOM 833 O O . SER A 1 105 ? 13.910 -1.757 -17.034 1.00 97.62 105 SER A O 1
ATOM 835 N N . LYS A 1 106 ? 15.490 -0.885 -15.707 1.00 97.38 106 LYS A N 1
ATOM 836 C CA . LYS A 1 106 ? 16.505 -1.917 -16.005 1.00 97.38 106 LYS A CA 1
ATOM 837 C C . LYS A 1 106 ? 16.114 -3.322 -15.536 1.00 97.38 106 LYS A C 1
ATOM 839 O O . LYS A 1 106 ? 16.590 -4.296 -16.106 1.00 97.38 106 LYS A O 1
ATOM 844 N N . ASP A 1 107 ? 15.241 -3.429 -14.535 1.00 96.94 107 ASP A N 1
ATOM 845 C CA . ASP A 1 107 ? 14.714 -4.705 -14.035 1.00 96.94 107 ASP A CA 1
ATOM 846 C C . ASP A 1 107 ? 13.307 -5.032 -14.588 1.00 96.94 107 ASP A C 1
ATOM 848 O O . ASP A 1 107 ? 12.679 -5.999 -14.151 1.00 96.94 107 ASP A O 1
ATOM 852 N N . SER A 1 108 ? 12.809 -4.261 -15.564 1.00 96.94 108 SER A N 1
ATOM 853 C CA . SER A 1 108 ? 11.458 -4.389 -16.142 1.00 96.94 108 SER A CA 1
ATOM 854 C C . SER A 1 108 ? 11.082 -5.804 -16.586 1.00 96.94 108 SER A C 1
ATOM 856 O O . SER A 1 108 ? 9.950 -6.221 -16.365 1.00 96.94 108 SER A O 1
ATOM 858 N N . GLU A 1 109 ? 12.012 -6.578 -17.149 1.00 96.19 109 GLU A N 1
ATOM 859 C CA . GLU A 1 109 ? 11.730 -7.957 -17.565 1.00 96.19 109 GLU A CA 1
ATOM 860 C C . GLU A 1 109 ? 11.512 -8.898 -16.367 1.00 96.19 109 GLU A C 1
ATOM 862 O O . GLU A 1 109 ? 10.602 -9.726 -16.393 1.00 96.19 109 GLU A O 1
ATOM 867 N N . LYS A 1 110 ? 12.264 -8.723 -15.267 1.00 96.38 110 LYS A N 1
ATOM 868 C CA . LYS A 1 110 ? 12.023 -9.461 -14.012 1.00 96.38 110 LYS A CA 1
ATOM 869 C C . LYS A 1 110 ? 10.663 -9.089 -13.428 1.00 96.38 110 LYS A C 1
ATOM 871 O O . LYS A 1 110 ? 9.907 -9.969 -13.031 1.00 96.38 110 LYS A O 1
ATOM 876 N N . ILE A 1 111 ? 10.353 -7.789 -13.414 1.00 97.44 111 ILE A N 1
ATOM 877 C CA . ILE A 1 111 ? 9.066 -7.249 -12.959 1.00 97.44 111 ILE A CA 1
ATOM 878 C C . ILE A 1 111 ? 7.924 -7.860 -13.769 1.00 97.44 111 ILE A C 1
ATOM 880 O O . ILE A 1 111 ? 6.951 -8.323 -13.186 1.00 97.44 111 ILE A O 1
ATOM 884 N N . ARG A 1 112 ? 8.054 -7.916 -15.098 1.00 96.50 112 ARG A N 1
ATOM 885 C CA . ARG A 1 112 ? 7.050 -8.499 -15.990 1.00 96.50 112 ARG A CA 1
ATOM 886 C C . ARG A 1 112 ? 6.854 -9.986 -15.699 1.00 96.50 112 ARG A C 1
ATOM 888 O O . ARG A 1 112 ? 5.723 -10.397 -15.474 1.00 96.50 112 ARG A O 1
ATOM 895 N N . ILE A 1 113 ? 7.932 -10.773 -15.626 1.00 95.62 113 ILE A N 1
ATOM 896 C CA . ILE A 1 113 ? 7.895 -12.208 -15.269 1.00 95.62 113 ILE A CA 1
ATOM 897 C C . ILE A 1 113 ? 7.224 -12.453 -13.907 1.00 95.62 113 ILE A C 1
ATOM 899 O O . ILE A 1 113 ? 6.527 -13.454 -13.736 1.00 95.62 113 ILE A O 1
ATOM 903 N N . ASP A 1 114 ? 7.398 -11.532 -12.962 1.00 96.31 114 ASP A N 1
ATOM 904 C CA . ASP A 1 114 ? 6.825 -11.602 -11.620 1.00 96.31 114 ASP A CA 1
ATOM 905 C C . ASP A 1 114 ? 5.443 -10.948 -11.462 1.00 96.31 114 ASP A C 1
ATOM 907 O O . ASP A 1 114 ? 4.794 -11.195 -10.446 1.00 96.31 114 ASP A O 1
ATOM 911 N N . ALA A 1 115 ? 4.980 -10.137 -12.418 1.00 94.81 115 ALA A N 1
ATOM 912 C CA . ALA A 1 115 ? 3.617 -9.594 -12.492 1.00 94.81 115 ALA A CA 1
ATOM 913 C C . ALA A 1 115 ? 2.674 -10.520 -13.287 1.00 94.81 115 ALA A C 1
ATOM 915 O O . ALA A 1 115 ? 1.528 -10.734 -12.884 1.00 94.81 115 ALA A O 1
ATOM 916 N N . LEU A 1 116 ? 3.209 -11.212 -14.307 1.00 93.19 116 LEU A N 1
ATOM 917 C CA . LEU A 1 116 ? 2.828 -12.605 -14.570 1.00 93.19 116 LEU A CA 1
ATOM 918 C C . LEU A 1 116 ? 3.010 -13.414 -13.247 1.00 93.19 116 LEU A C 1
ATOM 920 O O . LEU A 1 116 ? 3.621 -12.939 -12.306 1.00 93.19 116 LEU A O 1
ATOM 924 N N . ARG A 1 117 ? 2.477 -14.631 -13.101 1.00 92.94 117 ARG A N 1
ATOM 925 C CA . ARG A 1 117 ? 2.474 -15.446 -11.846 1.00 92.94 117 ARG A CA 1
ATOM 926 C C . ARG A 1 117 ? 1.798 -14.855 -10.579 1.00 92.94 117 ARG A C 1
ATOM 928 O O . ARG A 1 117 ? 1.129 -15.624 -9.893 1.00 92.94 117 ARG A O 1
ATOM 935 N N . THR A 1 118 ? 1.904 -13.561 -10.255 1.00 96.12 118 THR A N 1
ATOM 936 C CA . THR A 1 118 ? 1.383 -12.960 -9.001 1.00 96.12 118 THR A CA 1
ATOM 937 C C . THR A 1 118 ? -0.133 -13.096 -8.862 1.00 96.12 118 THR A C 1
ATOM 939 O O . THR A 1 118 ? -0.876 -12.612 -9.709 1.00 96.12 118 THR A O 1
ATOM 942 N N . PHE A 1 119 ? -0.573 -13.772 -7.791 1.00 92.75 119 PHE A N 1
ATOM 943 C CA . PHE A 1 119 ? -1.980 -13.996 -7.407 1.00 92.75 119 PHE A CA 1
ATOM 944 C C . PHE A 1 119 ? -2.923 -14.427 -8.552 1.00 92.75 119 PHE A C 1
ATOM 946 O O . PHE A 1 119 ? -4.129 -14.217 -8.497 1.00 92.75 119 PHE A O 1
ATOM 953 N N . ARG A 1 120 ? -2.395 -15.105 -9.581 1.00 91.12 120 ARG A N 1
ATOM 954 C CA . ARG A 1 120 ? -3.133 -15.452 -10.813 1.00 91.12 120 ARG A CA 1
ATOM 955 C C . ARG A 1 120 ? -4.317 -16.413 -10.657 1.00 91.12 120 ARG A C 1
ATOM 957 O O . ARG A 1 120 ? -5.070 -16.586 -11.609 1.00 91.12 120 ARG A O 1
ATOM 964 N N . ALA A 1 121 ? -4.448 -17.067 -9.508 1.00 93.88 121 ALA A N 1
ATOM 965 C CA . ALA A 1 121 ? -5.579 -17.940 -9.196 1.00 93.88 121 ALA A CA 1
ATOM 966 C C . ALA A 1 121 ? -6.685 -17.226 -8.393 1.00 93.88 121 ALA A C 1
ATOM 968 O O . ALA A 1 121 ? -7.753 -17.799 -8.199 1.00 93.88 121 ALA A O 1
ATOM 969 N N . ASP A 1 122 ? -6.439 -16.000 -7.921 1.00 95.31 122 ASP A N 1
ATOM 970 C CA . ASP A 1 122 ? -7.375 -15.225 -7.109 1.00 95.31 122 ASP A CA 1
ATOM 971 C C . ASP A 1 122 ? -8.188 -14.278 -8.008 1.00 95.31 122 ASP A C 1
ATOM 973 O O . ASP A 1 122 ? -7.685 -13.289 -8.549 1.00 95.31 122 ASP A O 1
ATOM 977 N N . THR A 1 123 ? -9.462 -14.614 -8.206 1.00 93.69 123 THR A N 1
ATOM 978 C CA . THR A 1 123 ? -10.370 -13.872 -9.087 1.00 93.69 123 THR A CA 1
ATOM 979 C C . THR A 1 123 ? -10.773 -12.512 -8.519 1.00 93.69 123 THR A C 1
ATOM 981 O O . THR A 1 123 ? -10.931 -11.567 -9.295 1.00 93.69 123 THR A O 1
ATOM 984 N N . ASP A 1 124 ? -10.889 -12.370 -7.194 1.00 91.38 124 ASP A N 1
ATOM 985 C CA . ASP A 1 124 ? -11.181 -11.079 -6.562 1.00 91.38 124 ASP A CA 1
ATOM 986 C C . ASP A 1 124 ? -9.961 -10.155 -6.660 1.00 91.38 124 ASP A C 1
ATOM 988 O O . ASP A 1 124 ? -10.107 -8.987 -7.028 1.00 91.38 124 ASP A O 1
ATOM 992 N N . PHE A 1 125 ? -8.750 -10.688 -6.464 1.00 93.88 125 PHE A N 1
ATOM 993 C CA . PHE A 1 125 ? -7.514 -9.947 -6.713 1.00 93.88 125 PHE A CA 1
ATOM 994 C C . PHE A 1 125 ? -7.423 -9.445 -8.158 1.00 93.88 125 PHE A C 1
ATOM 996 O O . PHE A 1 125 ? -7.246 -8.244 -8.369 1.00 93.88 125 PHE A O 1
ATOM 1003 N N . ILE A 1 126 ? -7.591 -10.327 -9.153 1.00 93.25 126 ILE A N 1
ATOM 1004 C CA . ILE A 1 126 ? -7.500 -9.966 -10.581 1.00 93.25 126 ILE A CA 1
ATOM 1005 C C . ILE A 1 126 ? -8.548 -8.909 -10.963 1.00 93.25 126 ILE A C 1
ATOM 1007 O O . ILE A 1 126 ? -8.262 -8.032 -11.778 1.00 93.25 126 ILE A O 1
ATOM 1011 N N . SER A 1 127 ? -9.737 -8.938 -10.348 1.00 91.06 127 SER A N 1
ATOM 1012 C CA . SER A 1 127 ? -10.779 -7.929 -10.588 1.00 91.06 127 SER A CA 1
ATOM 1013 C C . SER A 1 127 ? -10.405 -6.515 -10.112 1.00 91.06 127 SER A C 1
ATOM 1015 O O . SER A 1 127 ? -10.958 -5.535 -10.610 1.00 91.06 127 SER A O 1
ATOM 1017 N N . ARG A 1 128 ? -9.459 -6.394 -9.167 1.00 89.44 128 ARG A N 1
ATOM 1018 C CA . ARG A 1 128 ? -9.040 -5.123 -8.542 1.00 89.44 128 ARG A CA 1
ATOM 1019 C C . ARG A 1 128 ? -7.641 -4.673 -8.964 1.00 89.44 128 ARG A C 1
ATOM 1021 O O . ARG A 1 128 ? -7.375 -3.473 -8.993 1.00 89.44 128 ARG A O 1
ATOM 1028 N N . VAL A 1 129 ? -6.741 -5.609 -9.264 1.00 94.69 129 VAL A N 1
ATOM 1029 C CA . VAL A 1 129 ? -5.326 -5.346 -9.547 1.00 94.69 129 VAL A CA 1
ATOM 1030 C C . VAL A 1 129 ? -4.947 -5.897 -10.913 1.00 94.69 129 VAL A C 1
ATOM 1032 O O . VAL A 1 129 ? -4.763 -7.096 -11.108 1.00 94.69 129 VAL A O 1
ATOM 1035 N N . SER A 1 130 ? -4.773 -4.985 -11.866 1.00 94.38 130 SER A N 1
ATOM 1036 C CA . SER A 1 130 ? -4.262 -5.323 -13.191 1.00 94.38 130 SER A CA 1
ATOM 1037 C C . SER A 1 130 ? -2.763 -5.653 -13.163 1.00 94.38 130 SER A C 1
ATOM 1039 O O . SER A 1 130 ? -1.985 -5.050 -12.423 1.00 94.38 130 SER A O 1
ATOM 1041 N N . GLU A 1 131 ? -2.320 -6.523 -14.071 1.00 95.19 131 GLU A N 1
ATOM 1042 C CA . GLU A 1 131 ? -0.889 -6.734 -14.335 1.00 95.19 131 GLU A CA 1
ATOM 1043 C C . GLU A 1 131 ? -0.183 -5.410 -14.700 1.00 95.19 131 GLU A C 1
ATOM 1045 O O . GLU A 1 131 ? 0.956 -5.163 -14.300 1.00 95.19 131 GLU A O 1
ATOM 1050 N N . ALA A 1 132 ? -0.878 -4.513 -15.408 1.00 96.31 132 ALA A N 1
ATOM 1051 C CA . ALA A 1 132 ? -0.348 -3.218 -15.820 1.00 96.31 132 ALA A CA 1
ATOM 1052 C C . ALA A 1 132 ? -0.078 -2.267 -14.637 1.00 96.31 132 ALA A C 1
ATOM 1054 O O . ALA A 1 132 ? 0.936 -1.571 -14.647 1.00 96.31 132 ALA A O 1
ATOM 1055 N N . SER A 1 133 ? -0.934 -2.246 -13.609 1.00 96.62 133 SER A N 1
ATOM 1056 C CA . SER A 1 133 ? -0.730 -1.424 -12.405 1.00 96.62 133 SER A CA 1
ATOM 1057 C C . SER A 1 133 ? 0.407 -1.963 -11.533 1.00 96.62 133 SER A C 1
ATOM 1059 O O . SER A 1 133 ? 1.238 -1.179 -11.073 1.00 96.62 133 SER A O 1
ATOM 1061 N N . LEU A 1 134 ? 0.532 -3.291 -11.402 1.00 97.25 134 LEU A N 1
ATOM 1062 C CA . LEU A 1 134 ? 1.712 -3.934 -10.802 1.00 97.25 134 LEU A CA 1
ATOM 1063 C C . LEU A 1 134 ? 3.005 -3.524 -11.518 1.00 97.25 134 LEU A C 1
ATOM 1065 O O . LEU A 1 134 ? 3.944 -3.051 -10.877 1.00 97.25 134 LEU A O 1
ATOM 1069 N N . ASN A 1 135 ? 3.038 -3.637 -12.850 1.00 97.94 135 ASN A N 1
ATOM 1070 C CA . ASN A 1 135 ? 4.191 -3.215 -13.645 1.00 97.94 135 ASN A CA 1
ATOM 1071 C C . ASN A 1 135 ? 4.507 -1.723 -13.444 1.00 97.94 135 ASN A C 1
ATOM 1073 O O . ASN A 1 135 ? 5.669 -1.385 -13.219 1.00 97.94 135 ASN A O 1
ATOM 1077 N N . ARG A 1 136 ? 3.511 -0.826 -13.492 1.00 98.19 136 ARG A N 1
ATOM 1078 C CA . ARG A 1 136 ? 3.730 0.622 -13.320 1.00 98.19 136 ARG A CA 1
ATOM 1079 C C . ARG A 1 136 ? 4.307 0.969 -11.950 1.00 98.19 136 ARG A C 1
ATOM 1081 O O . ARG A 1 136 ? 5.301 1.686 -11.896 1.00 98.19 136 ARG A O 1
ATOM 1088 N N . VAL A 1 137 ? 3.746 0.446 -10.855 1.00 97.62 137 VAL A N 1
ATOM 1089 C CA . VAL A 1 137 ? 4.259 0.710 -9.495 1.00 97.62 137 VAL A CA 1
ATOM 1090 C C . VAL A 1 137 ? 5.688 0.193 -9.319 1.00 97.62 137 VAL A C 1
ATOM 1092 O O . VAL A 1 137 ? 6.541 0.924 -8.818 1.00 97.62 137 VAL A O 1
ATOM 1095 N N . LEU A 1 138 ? 5.977 -1.033 -9.763 1.00 97.81 138 LEU A N 1
ATOM 1096 C CA . LEU A 1 138 ? 7.297 -1.645 -9.589 1.00 97.81 138 LEU A CA 1
ATOM 1097 C C . LEU A 1 138 ? 8.379 -0.967 -10.447 1.00 97.81 138 LEU A C 1
ATOM 1099 O O . LEU A 1 138 ? 9.485 -0.739 -9.962 1.00 97.81 138 LEU A O 1
ATOM 1103 N N . ASN A 1 139 ? 8.066 -0.572 -11.688 1.00 98.12 139 ASN A N 1
ATOM 1104 C CA . ASN A 1 139 ? 9.003 0.193 -12.518 1.00 98.12 139 ASN A CA 1
ATOM 1105 C C . ASN A 1 139 ? 9.218 1.614 -11.965 1.00 98.12 139 ASN A C 1
ATOM 1107 O O . ASN A 1 139 ? 10.361 2.063 -11.884 1.00 98.12 139 ASN A O 1
ATOM 1111 N N . ALA A 1 140 ? 8.155 2.293 -11.513 1.00 97.31 140 ALA A N 1
ATOM 1112 C CA . ALA A 1 140 ? 8.253 3.601 -10.860 1.00 97.31 140 ALA A CA 1
ATOM 1113 C C . ALA A 1 140 ? 9.127 3.558 -9.591 1.00 97.31 140 ALA A C 1
ATOM 1115 O O . ALA A 1 140 ? 9.925 4.467 -9.374 1.00 97.31 140 ALA A O 1
ATOM 1116 N N . PHE A 1 141 ? 9.040 2.484 -8.797 1.00 95.94 141 PHE A N 1
ATOM 1117 C CA . PHE A 1 141 ? 9.922 2.253 -7.647 1.00 95.94 141 PHE A CA 1
ATOM 1118 C C . PHE A 1 141 ? 11.390 2.087 -8.063 1.00 95.94 141 PHE A C 1
ATOM 1120 O O . PHE A 1 141 ? 12.274 2.680 -7.451 1.00 95.94 141 PHE A O 1
ATOM 1127 N N . CYS A 1 142 ? 11.689 1.353 -9.140 1.00 96.50 142 CYS A N 1
ATOM 1128 C CA . CYS A 1 142 ? 13.061 1.305 -9.653 1.00 96.50 142 CYS A CA 1
ATOM 1129 C C . CYS A 1 142 ? 13.564 2.698 -10.066 1.00 96.50 142 CYS A C 1
ATOM 1131 O O . CYS A 1 142 ? 14.708 3.042 -9.772 1.00 96.50 142 CYS A O 1
ATOM 1133 N N . HIS A 1 143 ? 12.724 3.517 -10.707 1.00 96.56 143 HIS A N 1
ATOM 1134 C CA . HIS A 1 143 ? 13.087 4.887 -11.086 1.00 96.56 143 HIS A CA 1
ATOM 1135 C C . HIS A 1 143 ? 13.294 5.809 -9.876 1.00 96.56 143 HIS A C 1
ATOM 1137 O O . HIS A 1 143 ? 14.249 6.584 -9.890 1.00 96.56 143 HIS A O 1
ATOM 1143 N N . SER A 1 144 ? 12.504 5.693 -8.799 1.00 93.44 144 SER A N 1
ATOM 1144 C CA . SER A 1 144 ? 12.716 6.492 -7.576 1.00 93.44 144 SER A CA 1
ATOM 1145 C C . SER A 1 144 ? 14.012 6.128 -6.835 1.00 93.44 144 SER A C 1
ATOM 1147 O O . SER A 1 144 ? 14.574 6.954 -6.117 1.00 93.44 144 SER A O 1
ATOM 1149 N N . ARG A 1 145 ? 14.559 4.931 -7.089 1.00 92.06 145 ARG A N 1
ATOM 1150 C CA . ARG A 1 145 ? 15.903 4.490 -6.666 1.00 92.06 145 ARG A CA 1
ATOM 1151 C C . ARG A 1 145 ? 17.029 4.833 -7.657 1.00 92.06 145 ARG A C 1
ATOM 1153 O O . ARG A 1 145 ? 18.151 4.360 -7.492 1.00 92.06 145 ARG A O 1
ATOM 1160 N N . GLY A 1 146 ? 16.760 5.630 -8.692 1.00 93.62 146 GLY A N 1
ATOM 1161 C CA . GLY A 1 146 ? 17.753 6.011 -9.704 1.00 93.62 146 GLY A CA 1
ATOM 1162 C C . GLY A 1 146 ? 17.992 4.963 -10.799 1.00 93.62 146 GLY A C 1
ATOM 1163 O O . GLY A 1 146 ? 19.005 5.031 -11.495 1.00 93.62 146 GLY A O 1
ATOM 1164 N N . ASN A 1 147 ? 17.077 4.001 -10.964 1.00 94.88 147 ASN A N 1
ATOM 1165 C CA . ASN A 1 147 ? 17.062 3.001 -12.037 1.00 94.88 147 ASN A CA 1
ATOM 1166 C C . ASN A 1 147 ? 18.408 2.263 -12.196 1.00 94.88 147 ASN A C 1
ATOM 1168 O O . ASN A 1 147 ? 19.011 2.208 -13.277 1.00 94.88 147 ASN A O 1
ATOM 1172 N N . GLN A 1 148 ? 18.918 1.730 -11.086 1.00 91.06 148 GLN A N 1
ATOM 1173 C CA . GLN A 1 148 ? 20.090 0.856 -11.059 1.00 91.06 148 GLN A CA 1
ATOM 1174 C C . GLN A 1 148 ? 19.648 -0.609 -11.207 1.00 91.06 148 GLN A C 1
ATOM 1176 O O . GLN A 1 148 ? 18.509 -0.959 -10.904 1.00 91.06 148 GLN A O 1
ATOM 1181 N N . SER A 1 149 ? 20.525 -1.474 -11.716 1.00 87.75 149 SER A N 1
ATOM 1182 C CA . SER A 1 149 ? 20.213 -2.904 -11.817 1.00 87.75 149 SER A CA 1
ATOM 1183 C C . SER A 1 149 ? 20.210 -3.527 -10.422 1.00 87.75 149 SER A C 1
ATOM 1185 O O . SER A 1 149 ? 21.170 -3.343 -9.679 1.00 87.75 149 SER A O 1
ATOM 1187 N N . GLY A 1 150 ? 19.166 -4.282 -10.078 1.00 88.12 150 GLY A N 1
ATOM 1188 C CA . GLY A 1 150 ? 18.989 -4.835 -8.732 1.00 88.12 150 GLY A CA 1
ATOM 1189 C C . GLY A 1 150 ? 18.136 -3.966 -7.804 1.00 88.12 150 GLY A C 1
ATOM 1190 O O . GLY A 1 150 ? 17.983 -4.318 -6.639 1.00 88.12 150 GLY A O 1
ATOM 1191 N N . CYS A 1 151 ? 17.525 -2.882 -8.301 1.00 89.50 151 CYS A N 1
ATOM 1192 C CA . CYS A 1 151 ? 16.472 -2.181 -7.560 1.00 89.50 151 CYS A CA 1
ATOM 1193 C C . CYS A 1 151 ? 15.216 -3.050 -7.377 1.00 89.50 151 CYS A C 1
ATOM 1195 O O . CYS A 1 151 ? 14.443 -2.799 -6.456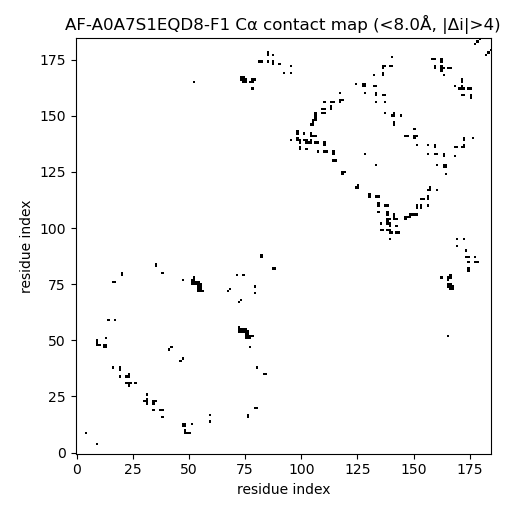 1.00 89.50 151 CYS A O 1
ATOM 1197 N N . TYR A 1 152 ? 15.001 -4.053 -8.237 1.00 94.62 152 TYR A N 1
ATOM 1198 C CA . TYR A 1 152 ? 13.969 -5.075 -8.056 1.00 94.62 152 TYR A CA 1
ATOM 1199 C C . TYR A 1 152 ? 14.587 -6.458 -7.798 1.00 94.62 152 TYR A C 1
ATOM 1201 O O . TYR A 1 152 ? 15.361 -6.985 -8.606 1.00 94.62 152 TYR A O 1
ATOM 1209 N N . VAL A 1 153 ? 14.176 -7.068 -6.686 1.00 92.12 153 VAL A N 1
ATOM 1210 C CA . VAL A 1 153 ? 14.488 -8.446 -6.292 1.00 92.12 153 VAL A CA 1
ATOM 1211 C C . VAL A 1 153 ? 13.266 -9.333 -6.546 1.00 92.12 153 VAL A C 1
ATOM 1213 O O . VAL A 1 153 ? 12.120 -8.894 -6.429 1.00 92.12 153 VAL A O 1
ATOM 1216 N N . GLN A 1 154 ? 13.506 -10.593 -6.912 1.00 86.12 154 GLN A N 1
ATOM 1217 C CA . GLN A 1 154 ? 12.452 -11.553 -7.235 1.00 86.12 154 GLN A CA 1
ATOM 1218 C C . GLN A 1 154 ? 11.401 -11.653 -6.116 1.00 86.12 154 GLN A C 1
ATOM 1220 O O . GLN A 1 154 ? 11.726 -11.747 -4.935 1.00 86.12 154 GLN A O 1
ATOM 1225 N N . SER A 1 155 ? 10.130 -11.702 -6.511 1.00 88.75 155 SER A N 1
ATOM 1226 C CA . SER A 1 155 ? 8.941 -11.744 -5.648 1.00 88.75 155 SER A CA 1
ATOM 1227 C C . SER A 1 155 ? 8.598 -10.451 -4.892 1.00 88.75 155 SER A C 1
ATOM 1229 O O . SER A 1 155 ? 7.633 -10.459 -4.129 1.00 88.75 155 SER A O 1
ATOM 1231 N N . MET A 1 156 ? 9.266 -9.315 -5.144 1.00 94.94 156 MET A N 1
ATOM 1232 C CA . MET A 1 156 ? 8.795 -8.008 -4.640 1.00 94.94 156 MET A CA 1
ATOM 1233 C C . MET A 1 156 ? 7.394 -7.633 -5.167 1.00 94.94 156 MET A C 1
ATOM 1235 O O . MET A 1 156 ? 6.681 -6.864 -4.522 1.00 94.94 156 MET A O 1
ATOM 1239 N N . SER A 1 157 ? 6.940 -8.231 -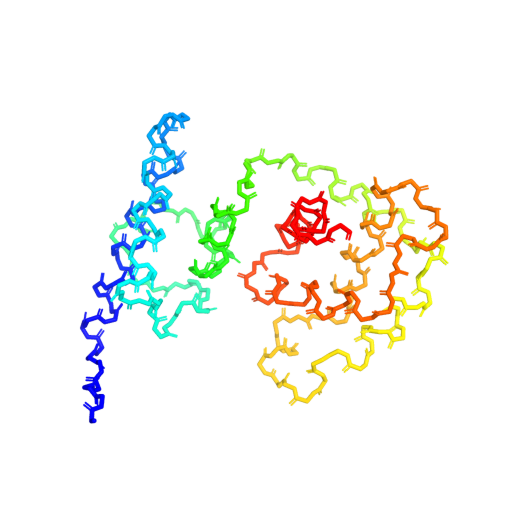6.274 1.00 96.31 157 SER A N 1
ATOM 1240 C CA . SER A 1 157 ? 5.541 -8.173 -6.721 1.00 96.31 157 SER A CA 1
ATOM 1241 C C . SER A 1 157 ? 4.531 -8.646 -5.666 1.00 96.31 157 SER A C 1
ATOM 1243 O O . SER A 1 157 ? 3.480 -8.023 -5.524 1.00 96.31 157 SER A O 1
ATOM 1245 N N . LEU A 1 158 ? 4.865 -9.667 -4.864 1.00 96.00 158 LEU A N 1
ATOM 1246 C CA . LEU A 1 158 ? 4.018 -10.166 -3.771 1.00 96.00 158 LEU A CA 1
ATOM 1247 C C . LEU A 1 158 ? 3.923 -9.180 -2.598 1.00 96.00 158 LEU A C 1
ATOM 1249 O O . LEU A 1 158 ? 2.943 -9.211 -1.862 1.00 96.00 158 LEU A O 1
ATOM 1253 N N . LEU A 1 159 ? 4.916 -8.300 -2.432 1.00 96.00 159 LEU A N 1
ATOM 1254 C CA . LEU A 1 159 ? 4.898 -7.225 -1.434 1.00 96.00 159 LEU A CA 1
ATOM 1255 C C . LEU A 1 159 ? 4.119 -5.999 -1.937 1.00 96.00 159 LEU A C 1
ATOM 1257 O O . LEU A 1 159 ? 3.453 -5.329 -1.155 1.00 96.00 159 LEU A O 1
ATOM 1261 N N . CYS A 1 160 ? 4.171 -5.711 -3.240 1.00 97.50 160 CYS A N 1
ATOM 1262 C CA . CYS A 1 160 ? 3.442 -4.603 -3.863 1.00 97.50 160 CYS A CA 1
ATOM 1263 C C . CYS A 1 160 ? 1.935 -4.889 -4.021 1.00 97.50 160 CYS A C 1
ATOM 1265 O O . CYS A 1 160 ? 1.098 -4.022 -3.757 1.00 97.50 160 CYS A O 1
ATOM 1267 N N . ALA A 1 161 ? 1.579 -6.113 -4.417 1.00 97.31 161 ALA A N 1
ATOM 1268 C CA . ALA A 1 161 ? 0.209 -6.529 -4.715 1.00 97.31 161 ALA A CA 1
ATOM 1269 C C . ALA A 1 161 ? -0.820 -6.258 -3.589 1.00 97.31 161 ALA A C 1
ATOM 1271 O O . ALA A 1 161 ? -1.876 -5.701 -3.901 1.00 97.31 161 ALA A O 1
ATOM 1272 N N . PRO A 1 162 ? -0.551 -6.552 -2.297 1.00 96.69 162 PRO A N 1
ATOM 1273 C CA . PRO A 1 162 ? -1.469 -6.228 -1.206 1.00 96.69 162 PRO A CA 1
ATOM 1274 C C . PRO A 1 162 ? -1.779 -4.734 -1.091 1.00 96.69 162 PRO A C 1
ATOM 1276 O O . PRO A 1 162 ? -2.912 -4.376 -0.774 1.00 96.69 162 PRO A O 1
ATOM 1279 N N . PHE A 1 163 ? -0.816 -3.850 -1.376 1.00 96.75 163 PHE A N 1
ATOM 1280 C CA . PHE A 1 163 ? -1.077 -2.411 -1.389 1.00 96.75 163 PHE A CA 1
ATOM 1281 C C . PHE A 1 163 ? -2.034 -2.057 -2.531 1.00 96.75 163 PHE A C 1
ATOM 1283 O O . PHE A 1 163 ? -3.104 -1.515 -2.266 1.00 96.75 163 PHE A O 1
ATOM 1290 N N . LEU A 1 164 ? -1.724 -2.451 -3.772 1.00 95.81 164 LEU A N 1
ATOM 1291 C CA . LEU A 1 164 ? -2.591 -2.209 -4.939 1.00 95.81 164 LEU A CA 1
ATOM 1292 C C . LEU A 1 164 ? -4.023 -2.735 -4.752 1.00 95.81 164 LEU A C 1
ATOM 1294 O O . LEU A 1 164 ? -4.984 -2.091 -5.170 1.00 95.81 164 LEU A O 1
ATOM 1298 N N . TYR A 1 165 ? -4.175 -3.872 -4.076 1.00 95.31 165 TYR A N 1
ATOM 1299 C CA . TYR A 1 165 ? -5.477 -4.445 -3.753 1.00 95.31 165 TYR A CA 1
ATOM 1300 C C . TYR A 1 165 ? -6.289 -3.561 -2.782 1.00 95.31 165 TYR A C 1
ATOM 1302 O O . TYR A 1 165 ? -7.495 -3.379 -2.969 1.00 95.31 165 TYR A O 1
ATOM 1310 N N . GLN A 1 166 ? -5.645 -2.941 -1.787 1.00 94.50 166 GLN A N 1
ATOM 1311 C CA . GLN A 1 166 ? -6.318 -2.156 -0.740 1.00 94.50 166 GLN A CA 1
ATOM 1312 C C . GLN A 1 166 ? -6.481 -0.654 -1.052 1.00 94.50 166 GLN A C 1
ATOM 1314 O O . GLN A 1 166 ? -7.382 -0.022 -0.500 1.00 94.50 166 GLN A O 1
ATOM 1319 N N . MET A 1 167 ? -5.648 -0.055 -1.910 1.00 91.69 167 MET A N 1
ATOM 1320 C CA . MET A 1 167 ? -5.655 1.400 -2.159 1.00 91.69 167 MET A CA 1
ATOM 1321 C C . MET A 1 167 ? -5.550 1.783 -3.644 1.00 91.69 167 MET A C 1
ATOM 1323 O O . MET A 1 167 ? -5.607 0.933 -4.535 1.00 91.69 167 MET A O 1
ATOM 1327 N N . THR A 1 168 ? -5.488 3.085 -3.926 1.00 90.81 168 THR A N 1
ATOM 1328 C CA . THR A 1 168 ? -5.247 3.604 -5.281 1.00 90.81 168 THR A CA 1
ATOM 1329 C C . THR A 1 168 ? -3.832 3.265 -5.752 1.00 90.81 168 THR A C 1
ATOM 1331 O O . THR A 1 168 ? -2.944 3.032 -4.938 1.00 90.81 168 THR A O 1
ATOM 1334 N N . GLU A 1 169 ? -3.589 3.257 -7.063 1.00 92.88 169 GLU A N 1
ATOM 1335 C CA . GLU A 1 169 ? -2.253 2.989 -7.612 1.00 92.88 169 GLU A CA 1
ATOM 1336 C C . GLU A 1 169 ? -1.158 3.958 -7.099 1.00 92.88 169 GLU A C 1
ATOM 1338 O O . GLU A 1 169 ? -0.104 3.470 -6.681 1.00 92.88 169 GLU A O 1
ATOM 1343 N N . PRO A 1 170 ? -1.385 5.287 -7.010 1.00 92.12 170 PRO A N 1
ATOM 1344 C CA . PRO A 1 170 ? -0.394 6.203 -6.445 1.00 92.12 170 PRO A CA 1
ATOM 1345 C C . PRO A 1 170 ? -0.183 6.021 -4.937 1.00 92.12 170 PRO A C 1
ATOM 1347 O O . PRO A 1 170 ? 0.953 6.084 -4.468 1.00 92.12 170 PRO A O 1
ATOM 1350 N N . ASP A 1 171 ? -1.247 5.756 -4.170 1.00 91.88 171 ASP A N 1
ATOM 1351 C CA . ASP A 1 171 ? -1.109 5.444 -2.742 1.00 91.88 171 ASP A CA 1
ATOM 1352 C C . ASP A 1 171 ? -0.349 4.131 -2.533 1.00 91.88 171 ASP A C 1
ATOM 1354 O O . ASP A 1 171 ? 0.477 4.036 -1.627 1.00 91.88 171 ASP A O 1
ATOM 1358 N N . ALA A 1 172 ? -0.586 3.134 -3.390 1.00 94.81 172 ALA A N 1
ATOM 1359 C CA . ALA A 1 172 ? 0.075 1.840 -3.324 1.00 94.81 172 ALA A CA 1
ATOM 1360 C C . ALA A 1 172 ? 1.570 1.962 -3.622 1.00 94.81 172 ALA A C 1
ATOM 1362 O O . ALA A 1 172 ? 2.369 1.314 -2.951 1.00 94.81 172 ALA A O 1
ATOM 1363 N N . PHE A 1 173 ? 1.954 2.831 -4.564 1.00 95.56 173 PHE A N 1
ATOM 1364 C CA . PHE A 1 173 ? 3.351 3.203 -4.777 1.00 95.56 173 PHE A CA 1
ATOM 1365 C C . PHE A 1 173 ? 3.973 3.828 -3.522 1.00 95.56 173 PHE A C 1
ATOM 1367 O O . PHE A 1 173 ? 5.000 3.335 -3.058 1.00 95.56 173 PHE A O 1
ATOM 1374 N N . LEU A 1 174 ? 3.341 4.850 -2.933 1.00 93.38 174 LEU A N 1
ATOM 1375 C CA . LEU A 1 174 ? 3.859 5.513 -1.728 1.00 93.38 174 LEU A CA 1
ATOM 1376 C C . LEU A 1 174 ? 3.971 4.542 -0.542 1.00 93.38 174 LEU A C 1
ATOM 1378 O O . LEU A 1 174 ? 4.953 4.577 0.199 1.00 93.38 174 LEU A O 1
ATOM 1382 N N . ALA A 1 175 ? 2.989 3.655 -0.367 1.00 94.62 175 ALA A N 1
ATOM 1383 C CA . ALA A 1 175 ? 2.979 2.660 0.699 1.00 94.62 175 ALA A CA 1
ATOM 1384 C C . ALA A 1 175 ? 4.044 1.583 0.507 1.00 94.62 175 ALA A C 1
ATOM 1386 O O . ALA A 1 175 ? 4.775 1.277 1.448 1.00 94.62 175 ALA A O 1
ATOM 1387 N N . PHE A 1 176 ? 4.182 1.066 -0.712 1.00 95.94 176 PHE A N 1
ATOM 1388 C CA . PHE A 1 176 ? 5.208 0.096 -1.067 1.00 95.94 176 PHE A CA 1
ATOM 1389 C C . PHE A 1 176 ? 6.622 0.680 -0.928 1.00 95.94 176 PHE A C 1
ATOM 1391 O O . PHE A 1 176 ? 7.472 0.080 -0.270 1.00 95.94 176 PHE A O 1
ATOM 1398 N N . GLU A 1 177 ? 6.865 1.879 -1.465 1.00 93.69 177 GLU A N 1
ATOM 1399 C CA . GLU A 1 177 ? 8.149 2.572 -1.340 1.00 93.69 177 GLU A CA 1
ATOM 1400 C C . GLU A 1 177 ? 8.502 2.820 0.130 1.00 93.69 177 GLU A C 1
ATOM 1402 O O . GLU A 1 177 ? 9.627 2.537 0.553 1.00 93.69 177 GLU A O 1
ATOM 1407 N N . LYS A 1 178 ? 7.542 3.299 0.933 1.00 93.62 178 LYS A N 1
ATOM 1408 C CA . LYS A 1 178 ? 7.736 3.544 2.365 1.00 93.62 178 LYS A CA 1
ATOM 1409 C C . LYS A 1 178 ? 7.995 2.254 3.144 1.00 93.62 178 LYS A C 1
ATOM 1411 O O . LYS A 1 178 ? 8.856 2.247 4.023 1.00 93.62 178 LYS A O 1
ATOM 1416 N N . PHE A 1 179 ? 7.283 1.177 2.813 1.00 94.81 179 PHE A N 1
ATOM 1417 C CA . PHE A 1 179 ? 7.455 -0.141 3.417 1.00 94.81 179 PHE A CA 1
ATOM 1418 C C . PHE A 1 179 ? 8.866 -0.687 3.169 1.00 94.81 179 PHE A C 1
ATOM 1420 O O . PHE A 1 179 ? 9.607 -0.909 4.126 1.00 94.81 179 PHE A O 1
ATOM 1427 N N . VAL A 1 180 ? 9.284 -0.799 1.903 1.00 93.12 180 VAL A N 1
ATOM 1428 C CA . VAL A 1 180 ? 10.622 -1.301 1.544 1.00 93.12 180 VAL A CA 1
ATOM 1429 C C . VAL A 1 180 ? 11.724 -0.389 2.103 1.00 93.12 180 VAL A C 1
ATOM 1431 O O . VAL A 1 180 ? 12.710 -0.867 2.641 1.00 93.12 180 VAL A O 1
ATOM 1434 N N . SER A 1 181 ? 11.552 0.939 2.071 1.00 90.06 181 SER A N 1
ATOM 1435 C CA . SER A 1 181 ? 12.578 1.878 2.570 1.00 90.06 181 SER A CA 1
ATOM 1436 C C . SER A 1 181 ? 12.829 1.842 4.078 1.00 90.06 181 SER A C 1
ATOM 1438 O O . SER A 1 181 ? 13.888 2.287 4.512 1.00 90.06 181 SER A O 1
ATOM 1440 N N . CYS A 1 182 ? 11.834 1.468 4.886 1.00 90.62 182 CYS A N 1
ATOM 1441 C CA . CYS A 1 182 ? 11.873 1.702 6.336 1.00 90.62 182 CYS A CA 1
ATOM 1442 C C . CYS A 1 182 ? 11.560 0.470 7.192 1.00 90.62 182 CYS A C 1
ATOM 1444 O O . CYS A 1 182 ? 11.802 0.516 8.396 1.00 90.62 182 CYS A O 1
ATOM 1446 N N . TYR A 1 183 ? 11.000 -0.591 6.607 1.00 89.00 183 TYR A N 1
ATOM 1447 C CA . TYR A 1 183 ? 10.481 -1.752 7.339 1.00 89.00 183 TYR A CA 1
ATOM 1448 C C . TYR A 1 183 ? 10.914 -3.101 6.742 1.00 89.00 183 TYR A C 1
ATOM 1450 O O . TYR A 1 183 ? 10.860 -4.105 7.447 1.00 89.00 183 TYR A O 1
ATOM 1458 N N . ALA A 1 184 ? 11.362 -3.129 5.482 1.00 85.12 184 ALA A N 1
ATOM 1459 C CA . ALA A 1 184 ? 11.933 -4.304 4.820 1.00 85.12 184 ALA A CA 1
ATOM 1460 C C . ALA A 1 184 ? 13.138 -3.904 3.930 1.00 85.12 184 ALA A C 1
ATOM 1462 O O . ALA A 1 184 ? 13.003 -3.939 2.703 1.00 85.12 184 ALA A O 1
ATOM 1463 N N . PRO A 1 185 ? 14.254 -3.447 4.541 1.00 66.88 185 PRO A N 1
ATOM 1464 C CA . PRO A 1 185 ? 15.458 -2.994 3.837 1.00 66.88 185 PRO A CA 1
ATOM 1465 C C . PRO A 1 185 ? 16.287 -4.140 3.234 1.00 66.88 185 PRO A C 1
ATOM 1467 O O . PRO A 1 185 ? 16.252 -5.258 3.797 1.00 66.88 185 PRO A O 1
#

Mean predicted aligned error: 6.36 Å

pLDDT: mean 86.5, std 14.27, range [38.94, 98.19]

Organism: NCBI:txid708627

Sequence (185 aa):
MEAVRSDSDDIQLRLEYETLIYHHNESSISDANSIRESIKTLIATRGLPLNANIRLPFPSEFHSEIQPNSPTLQCSLRGQIWKILLRIGHTKLHSYAQLVSLGASKDSEKIRIDALRTFRADTDFISRVSEASLNRVLNAFCHSRGNQSGCYVQSMSLLCAPFLYQMTEPDAFLAFEKFVSCYAP

Secondary structure (DSSP, 8-state):
------HHHHHHHHHHHHHHHHHHHHS-HHHHHHHHHHHHHHHHHH---GGGGPPS-S--TTTTTS-TT-TTTTS-HHHHHHHHHTT-----THHHHHHHHT---TTHHHHHHHHSSTTTT-HHHHHH--HHHHHHHHHHHHHHTTS-TTSS-TTHHHHHHHHHHHS-HHHHHHHHHHHHHHT--

Foldseek 3Di:
DDDDDDPVNLVVLLQVLVVLLVDLQVDDPVVLVVSLVVLVVSCVPPNHRPQQLDQDDDDHVPPVPDDPPDQNRQFGSVLSNLCSNLVPDPDDLVLLVVLLVVPAFPCLVLQLVQLVVAPVVPPLLCVQDPSVLSSSLQSSQCVVVVRDPPSDDHPLSVVLSVNSSGHPSSSSSSSSSSCCVPPND

InterPro domains:
  IPR000195 Rab-GAP-TBC domain [PF00566] (76-180)
  IPR000195 Rab-GAP-TBC domain [PS50086] (72-185)
  IPR035969 Rab-GAP-TBC domain superfamily [SSF47923] (75-184)